Protein 8BS6 (pdb70)

GO terms:
  GO:0000932 P-body (C, IDA)
  GO:0005737 cytoplasm (C, IDA)
  GO:0010494 cytoplasmic stress granule (C, IDA)
  GO:0003723 RNA binding (F, IDA)
  GO:0043488 regulation of mRNA stability (P, IDA)
  GO:0045948 positive regulation of translational initiation (P, IDA)
  GO:0043022 ribosome binding (F, IDA)
  GO:0034063 stress granule assembly (P, IDA)
  GO:0061157 mRNA destabilization (P, IDA)
  GO:0070925 organelle assembly (P, IDA)
  GO:1990247 N6-methyladenosine-containing RNA reader activity (F, IDA)
  GO:0005829 cytosol (C, TAS)
  GO:0043488 regulation of mRNA stability (P, IMP)
  GO:0045727 positive regulation of translation (P, IMP)
  GO:1901163 regulation of trophoblast cell migration (P, IMP)
  GO:0061157 mRNA destabilization (P, IMP)
  GO:0005515 protein binding (F, IPI)
  GO:0003723 RNA binding (F, HDA)

Foldseek 3Di:
DPVLVVVLVVVDPALDQPDDLLFPDEWEWEAAAADLLQVLVCSNPQKHFDAPVLLVLVLVRVVVCVPVGWYKYFYDYPPPQWTFFMKTFDAHKDQAAQPCRGPPNPTGIITGIGTHYGFTGGNVLFQVQFAVVVVRGTPSVDDGGHIHPSVSSSVVVVCRSPPPGDDGSVPVSVVSVVVVVVVVVVVVVVD

Radius of gyration: 16.38 Å; Cα contacts (8 Å, |Δi|>4): 352; chains: 1; bounding box: 41×44×43 Å

InterPro domains:
  IPR007275 YTH domain [PF04146] (417-550)
  IPR007275 YTH domain [PS50882] (416-550)
  IPR007275 YTH domain [cd21134] (417-550)
  IPR045168 YTH domain containing protein [PTHR12357] (75-580)

Secondary structure (P-SEA, 3-state):
ccaaaaaaaaacccccccccccccbbbbbbbbbccaaaaaaaaacccccccaaaaaaaaaaaaaacccbbbbbbbbccccccccbbbbbcccccccccccccccccccbbbbbbbccbbbbccccccccccccccccccccccccccccaaaaaaaaaaaaacccccccccaaaaaaaaaaaaaaaaaaac

Structure (mmCIF, N/CA/C/O backbone):
data_8BS6
#
_entry.id   8BS6
#
_cell.length_a   61.900
_cell.length_b   61.900
_cell.length_c   81.810
_cell.angle_alpha   90.000
_cell.angle_beta   90.000
_cell.angle_gamma   120.000
#
_symmetry.space_group_name_H-M   'P 65'
#
loop_
_entity.id
_entity.type
_entity.pdbx_description
1 polymer 'YTH domain-containing family protein 3'
2 water water
#
loop_
_atom_site.group_PDB
_atom_site.id
_atom_site.type_symbol
_atom_site.label_atom_id
_atom_site.label_alt_id
_atom_site.label_comp_id
_atom_site.label_asym_id
_atom_site.label_entity_id
_atom_site.label_seq_id
_atom_site.pdbx_PDB_ins_code
_atom_site.Cartn_x
_atom_site.Cartn_y
_atom_site.Cartn_z
_atom_site.occupancy
_atom_site.B_iso_or_equiv
_atom_site.auth_seq_id
_atom_site.auth_comp_id
_atom_site.auth_asym_id
_atom_site.auth_atom_id
_atom_site.pdbx_PDB_model_num
ATOM 1 C C . GLU A 1 21 ? 3.60358 -21.56293 -27.75171 1.000 35.46850 390 GLU A C 1
ATOM 2 O O . GLU A 1 21 ? 3.05024 -21.60551 -26.65187 1.000 41.59461 390 GLU A O 1
ATOM 3 N N . VAL A 1 22 ? 4.92526 -21.55409 -27.89766 1.000 37.26772 391 VAL A N 1
ATOM 4 C CA . VAL A 1 22 ? 5.79736 -20.88208 -26.94092 1.000 34.94768 391 VAL A CA 1
ATOM 5 C C . VAL A 1 22 ? 5.70029 -19.37807 -27.15626 1.000 30.44857 391 VAL A C 1
ATOM 6 O O . VAL A 1 22 ? 5.90889 -18.88384 -28.27049 1.000 33.16604 391 VAL A O 1
ATOM 9 N N . HIS A 1 23 ? 5.37001 -18.64900 -26.09373 1.000 27.86372 392 HIS A N 1
ATOM 10 C CA . HIS A 1 23 ? 5.26497 -17.20288 -26.19560 1.000 25.95815 392 HIS A CA 1
ATOM 11 C C . HIS A 1 23 ? 6.59921 -16.61900 -26.65744 1.000 21.34439 392 HIS A C 1
ATOM 12 O O . HIS A 1 23 ? 7.65963 -17.03071 -26.16866 1.000 21.14997 392 HIS A O 1
ATOM 19 N N . PRO A 1 24 ? 6.58673 -15.68146 -27.60778 1.000 20.03841 393 PRO A N 1
ATOM 20 C CA . PRO A 1 24 ? 7.85761 -15.15120 -28.13268 1.000 19.48963 393 PRO A CA 1
ATOM 21 C C . PRO A 1 24 ? 8.74175 -14.50698 -27.07784 1.000 16.81483 393 PRO A C 1
ATOM 22 O O . PRO A 1 24 ? 9.97199 -14.52180 -27.21686 1.000 16.44195 393 PRO A O 1
ATOM 26 N N . VAL A 1 25 ? 8.15221 -13.91411 -26.03830 1.000 17.01979 394 VAL A N 1
ATOM 27 C CA . VAL A 1 25 ? 8.95073 -13.32252 -24.96846 1.000 14.78358 394 VAL A CA 1
ATOM 28 C C . VAL A 1 25 ? 9.76002 -14.39627 -24.25412 1.000 15.48947 394 VAL A C 1
ATOM 29 O O . VAL A 1 25 ? 10.94431 -14.20400 -23.94130 1.000 14.85239 394 VAL A O 1
ATOM 33 N N . LEU A 1 26 ? 9.14331 -15.55139 -24.00620 1.000 14.66540 395 LEU A N 1
ATOM 34 C CA . LEU A 1 26 ? 9.85216 -16.64991 -23.36097 1.000 13.72878 395 LEU A CA 1
ATOM 35 C C . LEU A 1 26 ? 10.87421 -17.28250 -24.29779 1.000 13.12080 395 LEU A C 1
ATOM 36 O O . LEU A 1 26 ? 11.97062 -17.65171 -23.86347 1.000 12.88726 395 LEU A O 1
ATOM 41 N N . GLU A 1 27 ? 10.52951 -17.43894 -25.58367 1.000 13.73474 396 GLU A N 1
ATOM 42 C CA . GLU A 1 27 ? 11.50571 -17.95931 -26.53691 1.000 14.50647 396 GLU A CA 1
ATOM 43 C C . GLU A 1 27 ? 12.80334 -17.15703 -26.49686 1.000 10.95102 396 GLU A C 1
ATOM 44 O O . GLU A 1 27 ? 13.89689 -17.72247 -26.53474 1.000 11.77089 396 GLU A O 1
ATOM 50 N N . LYS A 1 28 ? 12.69387 -15.83392 -26.40098 1.000 11.40402 397 LYS A N 1
ATOM 51 C CA . LYS A 1 28 ? 13.89127 -15.00401 -26.39315 1.000 10.45072 397 LYS A CA 1
ATOM 52 C C . LYS A 1 28 ? 14.67686 -15.18685 -25.09927 1.000 11.30497 397 LYS A C 1
ATOM 53 O O . LYS A 1 28 ? 15.90699 -15.26206 -25.12091 1.000 10.97110 397 LYS A O 1
ATOM 59 N N . LEU A 1 29 ? 13.98357 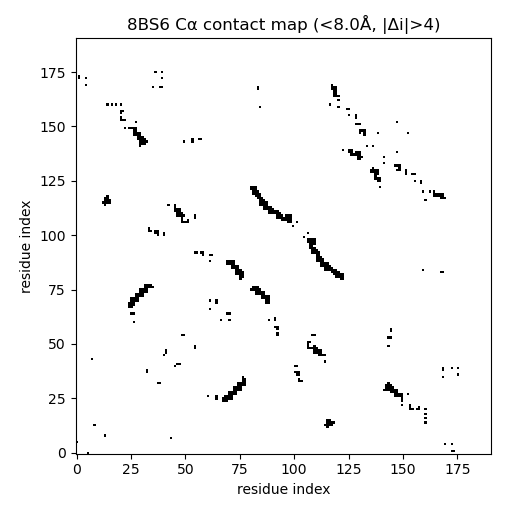-15.27382 -23.95833 1.000 10.49894 398 LEU A N 1
ATOM 60 C CA . LEU A 1 29 ? 14.67740 -15.50885 -22.69422 1.000 10.28016 398 LEU A CA 1
ATOM 61 C C . LEU A 1 29 ? 15.39457 -16.84909 -22.70093 1.000 10.43511 398 LEU A C 1
ATOM 62 O O . LEU A 1 29 ? 16.51503 -16.96660 -22.19646 1.000 11.40670 398 LEU A O 1
ATOM 67 N N . LYS A 1 30 ? 14.76625 -17.87763 -23.26871 1.000 11.12990 399 LYS A N 1
ATOM 68 C CA . LYS A 1 30 ? 15.43295 -19.16819 -23.35422 1.000 12.08456 399 LYS A CA 1
ATOM 69 C C . LYS A 1 30 ? 16.63824 -19.10897 -24.28242 1.000 11.34922 399 LYS A C 1
ATOM 70 O O . LYS A 1 30 ? 17.65090 -19.77953 -24.03595 1.000 14.30445 399 LYS A O 1
ATOM 76 N N . ALA A 1 31 ? 16.55339 -18.30278 -25.33979 1.000 11.77497 400 ALA A N 1
ATOM 77 C CA . ALA A 1 31 ? 17.68878 -18.15591 -26.24544 1.000 14.01953 400 ALA A CA 1
ATOM 78 C C . ALA A 1 31 ? 18.85725 -17.47418 -25.54694 1.000 14.19766 400 ALA A C 1
ATOM 79 O O . ALA A 1 31 ? 20.00665 -17.91917 -25.65686 1.000 16.80875 400 ALA A O 1
ATOM 81 N N . ILE A 1 32 ? 18.58952 -16.40157 -24.80355 1.000 25.07311 401 ILE A N 1
ATOM 82 C CA . ILE A 1 32 ? 19.69566 -15.65041 -24.21985 1.000 26.89748 401 ILE A CA 1
ATOM 83 C C . ILE A 1 32 ? 20.26456 -16.32248 -22.96990 1.000 25.07311 401 ILE A C 1
ATOM 84 O O . ILE A 1 32 ? 21.40789 -16.04187 -22.60544 1.000 25.07311 401 ILE A O 1
ATOM 89 N N . ASN A 1 33 ? 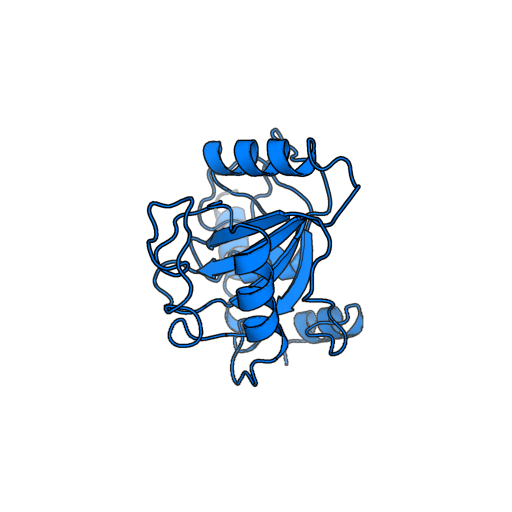19.50841 -17.19427 -22.30869 1.000 12.60147 402 ASN A N 1
ATOM 90 C CA A ASN A 1 33 ? 19.99925 -17.84811 -21.11492 0.544 11.55661 402 ASN A CA 1
ATOM 91 C CA B ASN A 1 33 ? 19.94171 -17.86910 -21.09850 0.456 11.55506 402 ASN A CA 1
ATOM 92 C C . ASN A 1 33 ? 20.34009 -19.31459 -21.39486 1.000 12.81483 402 ASN A C 1
ATOM 93 O O . ASN A 1 33 ? 20.31438 -19.77756 -22.53942 1.000 14.92793 402 ASN A O 1
ATOM 102 N N . ASN A 1 34 ? 20.72577 -20.02713 -20.34367 1.000 11.49755 403 ASN A N 1
ATOM 103 C CA . ASN A 1 34 ? 21.07658 -21.44166 -20.41518 1.000 10.75683 403 ASN A CA 1
ATOM 104 C C . ASN A 1 34 ? 20.36541 -22.17079 -19.27929 1.000 11.01756 403 ASN A C 1
ATOM 105 O O . ASN A 1 34 ? 20.99457 -22.72186 -18.38312 1.000 12.62218 403 ASN A O 1
ATOM 110 N N . TYR A 1 35 ? 19.03758 -22.14690 -19.30359 1.000 9.38865 404 TYR A N 1
ATOM 111 C CA . TYR A 1 35 ? 18.27581 -22.70117 -18.18839 1.000 10.14441 404 TYR A CA 1
ATOM 112 C C . TYR A 1 35 ? 18.44694 -24.21312 -18.08562 1.000 11.68401 404 TYR A C 1
ATOM 113 O O . TYR A 1 35 ? 18.60657 -24.91909 -19.08850 1.000 12.83778 404 TYR A O 1
ATOM 122 N N . ASN A 1 36 ? 18.37088 -24.71278 -16.85938 1.000 10.41648 405 ASN A N 1
ATOM 123 C CA . ASN A 1 36 ? 18.47221 -26.14136 -16.57900 1.000 10.16478 405 ASN A CA 1
ATOM 124 C C . ASN A 1 36 ? 19.75140 -26.75475 -17.15177 1.000 10.85215 405 ASN A C 1
ATOM 125 O O . ASN A 1 36 ? 19.69864 -27.72276 -17.91747 1.000 13.23887 405 ASN A O 1
ATOM 130 N N . PRO A 1 37 ? 20.91028 -26.22804 -16.77935 1.000 10.49752 406 PRO A N 1
ATOM 131 C CA . PRO A 1 37 ? 22.16350 -26.78538 -17.28923 1.000 13.50346 406 PRO A CA 1
ATOM 132 C C . PRO A 1 37 ? 22.35006 -28.20068 -16.77569 1.000 13.21208 406 PRO A C 1
ATOM 133 O O . PRO A 1 37 ? 21.78734 -28.60887 -15.75348 1.000 15.01228 406 PRO A O 1
ATOM 137 N N . LYS A 1 38 ? 23.15658 -28.95958 -17.50633 1.000 14.25937 407 LYS A N 1
ATOM 138 C CA . LYS A 1 38 ? 23.39042 -30.35822 -17.17794 1.000 13.74614 407 LYS A CA 1
ATOM 139 C C . LYS A 1 38 ? 24.64331 -30.58212 -16.35060 1.000 17.55888 407 LYS A C 1
ATOM 140 O O . LYS A 1 38 ? 24.87577 -31.71063 -15.90917 1.000 20.14229 407 LYS A O 1
ATOM 143 N N . ASP A 1 39 ? 25.44678 -29.55182 -16.11990 1.000 16.25174 408 ASP A N 1
ATOM 144 C CA . ASP A 1 39 ? 26.72227 -29.69997 -15.43432 1.000 17.18474 408 ASP A CA 1
ATOM 145 C C . ASP A 1 39 ? 26.77429 -28.87486 -14.15360 1.000 18.79563 408 ASP A C 1
ATOM 146 O O . ASP A 1 39 ? 27.85183 -28.46428 -13.72087 1.000 23.03487 408 ASP A O 1
ATOM 151 N N . PHE A 1 40 ? 25.61508 -28.60327 -13.54935 1.000 16.35407 409 PHE A N 1
ATOM 152 C CA . PHE A 1 40 ? 25.59138 -27.82537 -12.31898 1.000 17.03177 409 PHE A CA 1
ATOM 153 C C . PHE A 1 40 ? 26.33735 -28.57279 -11.22491 1.000 17.33217 409 PHE A C 1
ATOM 154 O O . PHE A 1 40 ? 26.15761 -29.77832 -11.04923 1.000 16.82607 409 PHE A O 1
ATOM 162 N N . ASP A 1 41 ? 27.16567 -27.84903 -10.47496 1.000 16.49091 410 ASP A N 1
ATOM 163 C CA . ASP A 1 41 ? 27.96835 -28.45787 -9.41667 1.000 19.33338 410 ASP A CA 1
ATOM 164 C C . ASP A 1 41 ? 27.14802 -28.39356 -8.13217 1.000 16.39448 410 ASP A C 1
ATOM 165 O O . ASP A 1 41 ? 27.16314 -27.39542 -7.41092 1.000 16.35012 410 ASP A O 1
ATOM 170 N N . TRP A 1 42 ? 26.42468 -29.48108 -7.83673 1.000 18.23349 411 TRP A N 1
ATOM 171 C CA . TRP A 1 42 ? 25.63154 -29.54991 -6.61279 1.000 17.64842 411 TRP A CA 1
ATOM 172 C C . TRP A 1 42 ? 26.46476 -29.93632 -5.40715 1.000 16.91835 411 TRP A C 1
ATOM 173 O O . TRP A 1 42 ? 25.99858 -29.79698 -4.27251 1.000 17.99723 411 TRP A O 1
ATOM 184 N N . ASN A 1 43 ? 27.66188 -30.47683 -5.62951 1.000 24.74619 412 ASN A N 1
ATOM 185 C CA A ASN A 1 43 ? 28.56688 -30.82782 -4.53893 0.440 29.46556 412 ASN A CA 1
ATOM 186 C CA B ASN A 1 43 ? 28.56536 -30.82706 -4.53698 0.560 29.49989 412 ASN A CA 1
ATOM 187 C C . ASN A 1 43 ? 29.29865 -29.57269 -4.06359 1.000 25.44777 412 ASN A C 1
ATOM 188 O O . ASN A 1 43 ? 30.52267 -29.45494 -4.13827 1.000 32.75805 412 ASN A O 1
ATOM 193 N N . LEU A 1 44 ? 28.49869 -28.62483 -3.58168 1.000 22.02120 413 LEU A N 1
ATOM 194 C CA . LEU A 1 44 ? 28.98617 -27.32305 -3.16353 1.000 24.57145 413 LEU A CA 1
ATOM 195 C C . LEU A 1 44 ? 30.15916 -27.45835 -2.21053 1.000 33.38923 413 LEU A C 1
ATOM 196 O O . LEU A 1 44 ? 30.08661 -28.17010 -1.20591 1.000 28.30248 413 LEU A O 1
ATOM 201 N N . LYS A 1 45 ? 31.25038 -26.77418 -2.54017 1.000 28.87928 414 LYS A N 1
ATOM 202 C CA . LYS A 1 45 ? 32.37063 -26.72584 -1.61565 1.000 23.35284 414 LYS A CA 1
ATOM 203 C C . LYS A 1 45 ? 32.19815 -25.63665 -0.56459 1.000 27.61891 414 LYS A C 1
ATOM 204 O O . LYS A 1 45 ? 32.66670 -25.80468 0.56893 1.000 28.26374 414 LYS A O 1
ATOM 209 N N A ASN A 1 46 ? 31.58864 -24.52624 -0.94753 0.537 24.26556 415 ASN A N 1
ATOM 210 N N B ASN A 1 46 ? 31.49769 -24.52379 -0.86849 0.463 24.30511 415 ASN A N 1
ATOM 211 C CA A ASN A 1 46 ? 31.29241 -23.45148 -0.03337 0.537 19.48030 415 ASN A CA 1
ATOM 212 C CA B ASN A 1 46 ? 31.50133 -23.42321 0.10561 0.463 20.16230 415 ASN A CA 1
ATOM 213 C C A ASN A 1 46 ? 30.00375 -22.80708 -0.51840 0.537 19.01331 415 ASN A C 1
ATOM 214 C C B ASN A 1 46 ? 30.38912 -22.36483 0.06120 0.463 20.72547 415 ASN A C 1
ATOM 215 O O A ASN A 1 46 ? 29.26257 -23.39248 -1.31453 0.537 18.98525 415 ASN A O 1
ATOM 216 O O B ASN A 1 46 ? 30.52378 -21.32905 0.72057 0.463 20.45324 415 ASN A O 1
ATOM 225 N N A GLY A 1 47 ? 29.75890 -21.59708 -0.07643 0.537 17.82870 416 GLY A N 1
ATOM 226 N N B GLY A 1 47 ? 29.31543 -22.56449 -0.69561 0.463 16.16396 416 GLY A N 1
ATOM 227 C CA A GLY A 1 47 ? 28.53102 -20.92907 -0.42449 0.537 12.80847 416 GLY A CA 1
ATOM 228 C CA B GLY A 1 47 ? 28.26961 -21.55971 -0.80841 0.463 12.94760 416 GLY A CA 1
ATOM 229 C C A GLY A 1 47 ? 27.44478 -21.24456 0.56684 0.537 14.39356 416 GLY A C 1
ATOM 230 C C B GLY A 1 47 ? 27.30711 -21.55152 0.37530 0.463 14.94107 416 GLY A C 1
ATOM 231 O O A GLY A 1 47 ? 27.62317 -21.96470 1.55292 0.537 15.38876 416 GLY A O 1
ATOM 232 O O B GLY A 1 47 ? 27.47967 -22.27315 1.35848 0.463 15.01887 416 GLY A O 1
ATOM 233 N N . ARG A 1 48 ? 26.27703 -20.68710 0.28228 1.000 13.29315 417 ARG A N 1
ATOM 234 C CA . ARG A 1 48 ? 25.14828 -20.72542 1.20481 1.000 12.43944 417 ARG A CA 1
ATOM 235 C C . ARG A 1 48 ? 23.86952 -20.83953 0.39411 1.000 11.77518 417 ARG A C 1
ATOM 236 O O . ARG A 1 48 ? 23.81259 -20.40498 -0.75910 1.000 12.52238 417 ARG A O 1
ATOM 244 N N . VAL A 1 49 ? 22.84364 -21.43652 1.00066 1.000 11.01465 418 VAL A N 1
ATOM 245 C CA . VAL A 1 49 ? 21.61611 -21.79067 0.29111 1.000 10.47632 418 VAL A CA 1
ATOM 246 C C . VAL A 1 49 ? 20.42968 -21.42720 1.17474 1.000 10.55965 418 VAL A C 1
ATOM 247 O O . VAL A 1 49 ? 20.41521 -21.74533 2.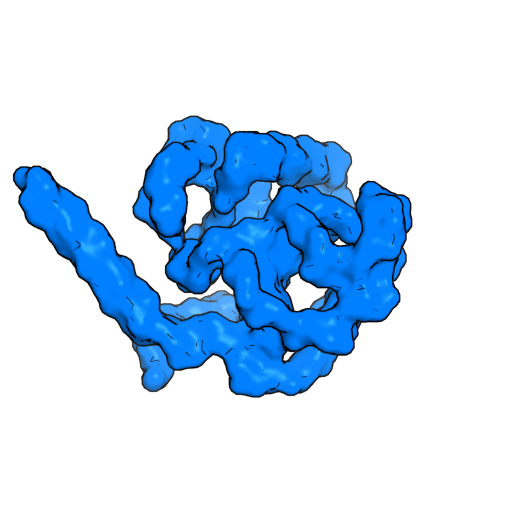37293 1.000 10.95615 418 VAL A O 1
ATOM 251 N N . PHE A 1 50 ? 19.43504 -20.76181 0.58581 1.000 10.15361 419 PHE A N 1
ATOM 252 C CA . PHE A 1 50 ? 18.24294 -20.32009 1.29378 1.000 9.94932 419 PHE A CA 1
ATOM 253 C C . PHE A 1 50 ? 16.99024 -20.71937 0.52650 1.000 10.50620 419 PHE A C 1
ATOM 254 O O . PHE A 1 50 ? 16.97161 -20.73798 -0.71096 1.000 9.55397 419 PHE A O 1
ATOM 262 N N . ILE A 1 51 ? 15.93469 -21.03886 1.27574 1.000 9.68893 420 ILE A N 1
ATOM 263 C CA . ILE A 1 51 ? 14.60383 -21.24590 0.71017 1.000 9.05189 420 ILE A CA 1
ATOM 264 C C . ILE A 1 51 ? 13.93971 -19.89865 0.48427 1.000 9.00884 420 ILE A C 1
ATOM 265 O O . ILE A 1 51 ? 13.97232 -19.01420 1.34893 1.000 10.50772 420 ILE A O 1
ATOM 270 N N . ILE A 1 52 ? 13.28902 -19.75660 -0.67022 1.000 8.52440 421 ILE A N 1
ATOM 271 C CA . ILE A 1 52 ? 12.43073 -18.61745 -0.97027 1.000 8.12652 421 ILE A CA 1
ATOM 272 C C . ILE A 1 52 ? 11.00696 -19.13890 -1.05841 1.000 8.19761 421 ILE A C 1
ATOM 273 O O . ILE A 1 52 ? 10.72764 -20.05366 -1.84311 1.000 9.15993 421 ILE A O 1
ATOM 278 N N . LYS A 1 53 ? 10.11236 -18.56129 -0.26441 1.000 7.97930 422 LYS A N 1
ATOM 279 C CA . LYS A 1 53 ? 8.69256 -18.91856 -0.28318 1.000 9.07345 422 LYS A CA 1
ATOM 280 C C . LYS A 1 53 ? 7.92658 -17.75037 -0.88164 1.000 9.48220 422 LYS A C 1
ATOM 281 O O . LYS A 1 53 ? 7.68838 -16.74280 -0.19960 1.000 11.38965 422 LYS A O 1
ATOM 287 N N . SER A 1 54 ? 7.55734 -17.89507 -2.15602 1.000 8.96168 423 SER A N 1
ATOM 288 C CA . SER A 1 54 ? 6.92918 -16.82170 -2.91600 1.000 8.72820 423 SER A CA 1
ATOM 289 C C . SER A 1 54 ? 5.41727 -16.79524 -2.71618 1.000 7.63330 423 SER A C 1
ATOM 290 O O . SER A 1 54 ? 4.75850 -17.83617 -2.62347 1.000 7.78801 423 SER A O 1
ATOM 293 N N . TYR A 1 55 ? 4.86215 -15.58984 -2.69619 1.000 6.99514 424 TYR A N 1
ATOM 294 C CA . TYR A 1 55 ? 3.42012 -15.44400 -2.52190 1.000 6.98941 424 TYR A CA 1
ATOM 295 C C . TYR A 1 55 ? 2.64327 -16.03202 -3.68878 1.000 7.44335 424 TYR A C 1
ATOM 296 O O . TYR A 1 55 ? 1.51060 -16.48840 -3.49203 1.000 8.34166 424 TYR A O 1
ATOM 305 N N . CYS A 1 56 ? 3.18451 -15.97144 -4.91247 1.000 7.20284 425 CYS A N 1
ATOM 306 C CA . CYS A 1 56 ? 2.35060 -16.17160 -6.09173 1.000 7.81443 425 CYS A CA 1
ATOM 307 C C . CYS A 1 56 ? 3.22048 -16.54188 -7.28680 1.000 8.29738 425 CYS A C 1
ATOM 308 O O . CYS A 1 56 ? 4.40896 -16.21056 -7.35703 1.000 8.64908 425 CYS A O 1
ATOM 311 N N . GLU A 1 57 ? 2.60315 -17.22885 -8.24944 1.000 7.97468 426 GLU A N 1
ATOM 312 C CA . GLU A 1 57 ? 3.31101 -17.55603 -9.48667 1.000 8.55936 426 GLU A CA 1
ATOM 313 C C . GLU A 1 57 ? 3.67690 -16.31416 -10.28433 1.000 9.01926 426 GLU A C 1
ATOM 314 O O . GLU A 1 57 ? 4.70251 -16.31228 -10.97300 1.000 7.81890 426 GLU A O 1
ATOM 320 N N . ASP A 1 58 ? 2.85650 -15.26937 -10.22194 1.000 8.33170 427 ASP A N 1
ATOM 321 C CA A ASP A 1 58 ? 3.16841 -14.03755 -10.94904 0.358 8.26607 427 ASP A CA 1
ATOM 322 C CA B ASP A 1 58 ? 3.17094 -14.05260 -10.95581 0.642 8.23959 427 ASP A CA 1
ATOM 323 C C . ASP A 1 58 ? 4.56978 -13.54076 -10.61587 1.000 8.79705 427 ASP A C 1
ATOM 324 O O . ASP A 1 58 ? 5.31100 -13.10200 -11.50274 1.000 7.96759 427 ASP A O 1
ATOM 333 N N . ASP A 1 59 ? 4.95128 -13.59543 -9.33447 1.000 7.20872 428 ASP A N 1
ATOM 334 C CA . ASP A 1 59 ? 6.26140 -13.08973 -8.92687 1.000 7.17355 428 ASP A CA 1
ATOM 335 C C . ASP A 1 59 ? 7.38506 -13.86727 -9.59027 1.000 7.37088 428 ASP A C 1
ATOM 336 O O . ASP A 1 59 ? 8.43526 -13.29170 -9.92063 1.000 7.41699 428 ASP A O 1
ATOM 341 N N . ILE A 1 60 ? 7.20441 -15.18470 -9.74651 1.000 7.62687 429 ILE A N 1
ATOM 342 C CA . ILE A 1 60 ? 8.21298 -16.00122 -10.41371 1.000 7.90593 429 ILE A CA 1
ATOM 343 C C . ILE A 1 60 ? 8.36773 -15.57350 -11.87241 1.000 7.34089 429 ILE A C 1
ATOM 344 O O . ILE A 1 60 ? 9.48611 -15.42088 -12.37376 1.000 7.84873 429 ILE A O 1
ATOM 349 N N . HIS A 1 61 ? 7.24602 -15.37610 -12.56916 1.000 7.48295 430 HIS A N 1
ATOM 350 C CA . HIS A 1 61 ? 7.25265 -14.87022 -13.93851 1.000 8.04373 430 HIS A CA 1
ATOM 351 C C . HIS A 1 61 ? 8.00914 -13.55253 -14.02712 1.000 7.42659 430 HIS A C 1
ATOM 352 O O . HIS A 1 61 ? 8.89316 -13.39340 -14.87396 1.000 7.83469 430 HIS A O 1
ATOM 359 N N . ARG A 1 62 ? 7.69925 -12.59807 -13.14396 1.000 7.65190 431 ARG A N 1
ATOM 360 C CA . ARG A 1 62 ? 8.38171 -11.30118 -13.20500 1.000 7.40739 431 ARG A CA 1
ATOM 361 C C . ARG A 1 62 ? 9.86635 -11.43872 -12.90126 1.000 6.78587 431 ARG A C 1
ATOM 362 O O . ARG A 1 62 ? 10.69788 -10.76423 -13.52040 1.000 7.51570 431 ARG A O 1
ATOM 370 N N . SER A 1 63 ? 10.21073 -12.27777 -11.93251 1.000 6.67676 432 SER A N 1
ATOM 371 C CA . SER A 1 63 ? 11.60335 -12.46055 -11.56184 1.000 7.80109 432 SER A CA 1
ATOM 372 C C . SER A 1 63 ? 12.40245 -13.08028 -12.70052 1.000 7.72924 432 SER A C 1
ATOM 373 O O . SER A 1 63 ? 13.56106 -12.70972 -12.93426 1.000 7.77540 432 SER A O 1
ATOM 376 N N . ILE A 1 64 ? 11.80874 -14.02475 -13.41963 1.000 7.02758 433 ILE A N 1
ATOM 377 C CA . ILE A 1 64 ? 12.50055 -14.61833 -14.55747 1.000 8.62885 433 ILE A CA 1
ATOM 378 C C . ILE A 1 64 ? 12.70799 -13.57416 -15.65054 1.000 7.02932 433 ILE A C 1
ATOM 379 O O . ILE A 1 64 ? 13.77887 -13.50321 -16.26846 1.000 7.58761 433 ILE A O 1
ATOM 384 N N . LYS A 1 65 ? 11.70102 -12.74499 -15.90540 1.000 7.27680 434 LYS A N 1
ATOM 385 C CA . LYS A 1 65 ? 11.83850 -11.71205 -16.92948 1.000 7.72781 434 LYS A CA 1
ATOM 386 C C . LYS A 1 65 ? 12.85158 -10.64072 -16.54662 1.000 7.54081 434 LYS A C 1
ATOM 387 O O . LYS A 1 65 ? 13.60214 -10.15743 -17.39992 1.000 7.60021 434 LYS A O 1
ATOM 393 N N . TYR A 1 66 ? 12.86684 -10.21050 -15.29253 1.000 7.27131 435 TYR A N 1
ATOM 394 C CA . TYR A 1 66 ? 13.59897 -9.00502 -14.92969 1.000 7.41716 435 TYR A CA 1
ATOM 395 C C . TYR A 1 66 ? 14.79457 -9.26943 -14.03945 1.000 7.13018 435 TYR A C 1
ATOM 396 O O . TYR A 1 66 ? 15.48633 -8.31545 -13.67472 1.000 7.36202 435 TYR A O 1
ATOM 405 N N . SER A 1 67 ? 15.03630 -10.53226 -13.67331 1.000 7.07925 436 SER A N 1
ATOM 406 C CA . SER A 1 67 ? 16.20298 -10.96568 -12.91153 1.000 6.79205 436 SER A CA 1
ATOM 407 C C . SER A 1 67 ? 16.39253 -10.15640 -11.63279 1.000 7.63450 436 SER A C 1
ATOM 408 O O . SER A 1 67 ? 17.49848 -9.74453 -11.27339 1.000 7.32239 436 SER A O 1
ATOM 411 N N . ILE A 1 68 ? 15.28355 -9.96840 -10.92598 1.000 7.66988 437 ILE A N 1
ATOM 412 C CA . ILE A 1 68 ? 15.26381 -9.35548 -9.60814 1.000 7.78730 437 ILE A CA 1
ATOM 413 C C . ILE A 1 68 ? 14.36201 -10.18957 -8.71181 1.000 6.89005 437 ILE A C 1
ATOM 414 O O . ILE A 1 68 ? 13.49204 -10.92853 -9.17232 1.000 7.08158 437 ILE A O 1
ATOM 419 N N . TRP A 1 69 ? 14.56547 -10.02838 -7.40726 1.000 7.98180 438 TRP A N 1
ATOM 420 C CA . TRP A 1 69 ? 13.71945 -10.63754 -6.39116 1.000 7.19310 438 TRP A CA 1
ATOM 421 C C . TRP A 1 69 ? 13.52645 -9.63310 -5.26729 1.000 7.72060 438 TRP A C 1
ATOM 422 O O . TRP A 1 69 ? 14.33416 -8.71617 -5.08515 1.000 8.17451 438 TRP A O 1
ATOM 433 N N . CYS A 1 70 ? 12.45015 -9.81977 -4.50075 1.000 8.18326 439 CYS A N 1
ATOM 434 C CA . CYS A 1 70 ? 12.22478 -9.03621 -3.29160 1.000 8.29550 439 CYS A CA 1
ATOM 435 C C . CYS A 1 70 ? 11.49423 -9.92155 -2.29624 1.000 8.08649 439 CYS A C 1
ATOM 436 O O . CYS A 1 70 ? 10.53215 -10.60133 -2.66355 1.000 8.66425 439 CYS A O 1
ATOM 439 N N . SER A 1 71 ? 11.96652 -9.92610 -1.05583 1.000 8.18141 440 SER A N 1
ATOM 440 C CA . SER A 1 71 ? 11.30111 -10.58838 0.05124 1.000 9.10324 440 SER A CA 1
ATOM 441 C C . SER A 1 71 ? 10.62023 -9.52971 0.91951 1.000 8.97558 440 SER A C 1
ATOM 442 O O . SER A 1 71 ? 10.49630 -8.36368 0.54210 1.000 9.42672 440 SER A O 1
ATOM 445 N N . THR A 1 72 ? 10.15710 -9.94753 2.09564 1.000 9.65928 441 THR A N 1
ATOM 446 C CA . THR A 1 72 ? 9.67890 -8.99327 3.07887 1.000 10.37161 441 THR A CA 1
ATOM 447 C C . THR A 1 72 ? 10.86151 -8.16778 3.58198 1.000 10.55742 441 THR A C 1
ATOM 448 O O . THR A 1 72 ? 12.02256 -8.44961 3.26685 1.000 10.71891 441 THR A O 1
ATOM 452 N N . GLU A 1 73 ? 10.57253 -7.13275 4.37833 1.000 10.66841 442 GLU A N 1
ATOM 453 C CA . GLU A 1 73 ? 11.66746 -6.36452 4.97208 1.000 11.96322 442 GLU A CA 1
ATOM 454 C C . GLU A 1 73 ? 12.57894 -7.26470 5.79202 1.000 11.76860 442 GLU A C 1
ATOM 455 O O . GLU A 1 73 ? 13.81079 -7.14815 5.73137 1.000 12.81589 442 GLU A O 1
ATOM 457 N N . HIS A 1 74 ? 11.98869 -8.19286 6.54011 1.000 11.43372 443 HIS A N 1
ATOM 458 C CA . HIS A 1 74 ? 12.77583 -9.10706 7.34969 1.000 11.59723 443 HIS A CA 1
ATOM 459 C C . HIS A 1 74 ? 13.61937 -10.02470 6.47162 1.000 11.42458 443 HIS A C 1
ATOM 460 O O . HIS A 1 74 ? 14.81652 -10.22523 6.72027 1.000 11.70115 443 HIS A O 1
ATOM 467 N N . GLY A 1 75 ? 13.00776 -10.59256 5.43238 1.000 11.07610 444 GLY A N 1
ATOM 468 C CA . GLY A 1 75 ? 13.73310 -11.49772 4.55634 1.000 10.64254 444 GLY A CA 1
ATOM 469 C C . GLY A 1 75 ? 14.84280 -10.82115 3.77271 1.000 9.11406 444 GLY A C 1
ATOM 470 O O . GLY A 1 75 ? 15.93460 -11.38144 3.62194 1.000 10.22966 444 GLY A O 1
ATOM 471 N N . ASN A 1 76 ? 14.58637 -9.61886 3.26176 1.000 9.51019 445 ASN A N 1
ATOM 472 C CA . ASN A 1 76 ? 15.62078 -8.90470 2.51408 1.000 9.73455 445 ASN A CA 1
ATOM 473 C C . ASN A 1 76 ? 16.84495 -8.65507 3.37861 1.000 11.11856 445 ASN A C 1
ATOM 474 O O . ASN A 1 76 ? 17.97981 -8.80426 2.91374 1.000 11.16196 445 ASN A O 1
ATOM 479 N N . LYS A 1 77 ? 16.63433 -8.26376 4.64043 1.000 11.05498 446 LYS A N 1
ATOM 480 C CA . LYS A 1 77 ? 17.76714 -8.01180 5.52784 1.000 10.28739 446 LYS A CA 1
ATOM 481 C C . LYS A 1 77 ? 18.57753 -9.27707 5.75345 1.000 12.26317 446 LYS A C 1
ATOM 482 O O . LYS A 1 77 ? 19.81671 -9.23079 5.77132 1.000 12.48367 446 LYS A O 1
ATOM 487 N N . ARG A 1 78 ? 17.90175 -10.41764 5.92525 1.000 11.27553 447 ARG A N 1
ATOM 488 C CA . ARG A 1 78 ? 18.61480 -11.67527 6.14101 1.000 13.72911 447 ARG A CA 1
ATOM 489 C C . ARG A 1 78 ? 19.45227 -12.05733 4.92818 1.000 12.68426 447 ARG A C 1
ATOM 490 O O . ARG A 1 78 ? 20.60477 -12.49075 5.06551 1.000 11.76667 447 ARG A O 1
ATOM 498 N N . LEU A 1 79 ? 18.88121 -11.92898 3.72949 1.000 10.77945 448 LEU A N 1
ATOM 499 C CA . LEU A 1 79 ? 19.60884 -12.29106 2.52212 1.000 9.10372 448 LEU A CA 1
ATOM 500 C C . LEU A 1 79 ? 20.76764 -11.33042 2.27192 1.000 10.45016 448 LEU A C 1
ATOM 501 O O . LEU A 1 79 ? 21.85669 -11.76252 1.87829 1.000 11.44193 448 LEU A O 1
ATOM 506 N N . ASP A 1 80 ? 20.55556 -10.02971 2.48610 1.000 10.48488 449 ASP A N 1
ATOM 507 C CA . ASP A 1 80 ? 21.63616 -9.05481 2.33227 1.000 11.78577 449 ASP A CA 1
ATOM 508 C C . ASP A 1 80 ? 22.79683 -9.38206 3.25622 1.000 12.01172 449 ASP A C 1
ATOM 509 O O . ASP A 1 80 ? 23.96313 -9.37748 2.83884 1.000 11.24848 449 ASP A O 1
ATOM 514 N N . ALA A 1 81 ? 22.49120 -9.68369 4.51856 1.000 11.15625 450 ALA A N 1
ATOM 515 C CA . ALA A 1 81 ? 23.55178 -9.96281 5.48321 1.000 12.23047 450 ALA A CA 1
ATOM 516 C C . ALA A 1 81 ? 24.34421 -11.19874 5.09112 1.000 13.16380 450 ALA A C 1
ATOM 517 O O . ALA A 1 81 ? 25.57728 -11.21561 5.20449 1.000 13.09397 450 ALA A O 1
ATOM 519 N N . ALA A 1 82 ? 23.65869 -12.25078 4.63634 1.000 12.70170 451 ALA A N 1
ATOM 520 C CA . ALA A 1 82 ? 24.35506 -13.46551 4.22894 1.000 12.34811 451 ALA A CA 1
ATOM 521 C C . ALA A 1 82 ? 25.19014 -13.24085 2.97116 1.000 13.22214 451 ALA A C 1
ATOM 522 O O . ALA A 1 82 ? 26.33288 -13.71277 2.88536 1.000 13.62125 451 ALA A O 1
ATOM 524 N N . TYR A 1 83 ? 24.65084 -12.51807 1.99055 1.000 12.83242 452 TYR A N 1
ATOM 525 C CA . TYR A 1 83 ? 25.39491 -12.24025 0.76690 1.000 12.47859 452 TYR A CA 1
ATOM 526 C C . TYR A 1 83 ? 26.63812 -11.41643 1.06740 1.000 13.75654 452 TYR A C 1
ATOM 527 O O . TYR A 1 83 ? 27.70653 -11.65325 0.49111 1.000 13.11701 452 TYR A O 1
ATOM 536 N N . ARG A 1 84 ? 26.51149 -10.44765 1.97463 1.000 12.96959 453 ARG A N 1
ATOM 537 C CA . ARG A 1 84 ? 27.63787 -9.58641 2.31444 1.000 12.66492 453 ARG A CA 1
ATOM 538 C C . ARG A 1 84 ? 28.69642 -10.35241 3.09906 1.000 15.18660 453 ARG A C 1
ATOM 539 O O . ARG A 1 84 ? 29.89816 -10.19699 2.84202 1.000 15.80138 453 ARG A O 1
ATOM 547 N N A SER A 1 85 ? 28.26735 -11.19952 4.03918 0.509 12.71446 454 SER A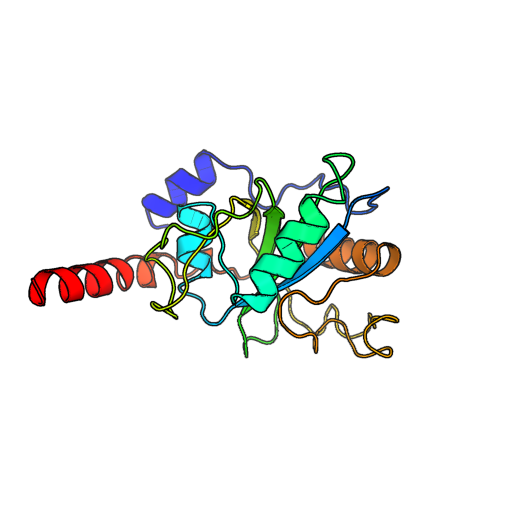 N 1
ATOM 548 N N B SER A 1 85 ? 28.27417 -11.18555 4.04927 0.491 12.69381 454 SER A N 1
ATOM 549 C CA A SER A 1 85 ? 29.19835 -11.98382 4.84586 0.509 15.68628 454 SER A CA 1
ATOM 550 C CA B SER A 1 85 ? 29.22723 -11.96295 4.83215 0.491 15.70783 454 SER A CA 1
ATOM 551 C C A SER A 1 85 ? 29.92672 -13.01906 4.00218 0.509 15.76103 454 SER A C 1
ATOM 552 C C B SER A 1 85 ? 29.95248 -12.97852 3.96253 0.491 15.72298 454 SER A C 1
ATOM 553 O O A SER A 1 85 ? 31.09801 -13.32957 4.25845 0.509 16.91923 454 SER A O 1
ATOM 554 O O B SER A 1 85 ? 31.15013 -13.22825 4.15396 0.491 16.86985 454 SER A O 1
ATOM 559 N N . LEU A 1 86 ? 29.24482 -13.57878 3.00536 1.000 15.55786 455 LEU A N 1
ATOM 560 C CA A LEU A 1 86 ? 29.88613 -14.52643 2.10222 0.360 15.86662 455 LEU A CA 1
ATOM 561 C CA B LEU A 1 86 ? 29.88361 -14.52563 2.10076 0.640 15.80351 455 LEU A CA 1
ATOM 562 C C . LEU A 1 86 ? 31.01218 -13.86768 1.31538 1.000 17.75481 455 LEU A C 1
ATOM 563 O O . LEU A 1 86 ? 31.98831 -14.53590 0.94835 1.000 17.04860 455 LEU A O 1
ATOM 572 N N . ASN A 1 87 ? 30.90628 -12.56271 1.05351 1.000 17.76901 456 ASN A N 1
ATOM 573 C CA . ASN A 1 87 ? 32.02614 -11.77874 0.52671 1.000 19.72316 456 ASN A CA 1
ATOM 574 C C . ASN A 1 87 ? 32.47861 -12.24653 -0.85662 1.000 22.14493 456 ASN A C 1
ATOM 575 O O . ASN A 1 87 ? 33.65160 -12.11174 -1.21897 1.000 24.38856 456 ASN A O 1
ATOM 580 N N . GLY A 1 88 ? 31.56635 -12.80591 -1.64340 1.000 20.53394 457 GLY A N 1
ATOM 581 C CA . GLY A 1 88 ? 31.92286 -13.29110 -2.96084 1.000 22.67811 457 GLY A CA 1
ATOM 582 C C . GLY A 1 88 ? 32.78166 -14.53298 -2.97031 1.000 18.87813 457 GLY A C 1
ATOM 583 O O . GLY A 1 88 ? 33.23268 -14.94613 -4.04387 1.000 24.07893 457 GLY A O 1
ATOM 584 N N . LYS A 1 89 ? 33.01865 -15.14968 -1.81049 1.000 16.92215 458 LYS A N 1
ATOM 585 C CA . LYS A 1 89 ? 33.88212 -16.32421 -1.75060 1.000 22.39318 458 LYS A CA 1
ATOM 586 C C . LYS A 1 89 ? 33.18432 -17.58513 -2.23501 1.000 19.71767 458 LYS A C 1
ATOM 587 O O . LYS A 1 89 ? 33.86142 -18.54228 -2.62467 1.000 21.41363 458 LYS A O 1
ATOM 589 N N . GLY A 1 90 ? 31.85337 -17.60688 -2.20967 1.000 17.62989 459 GLY A N 1
ATOM 590 C CA . GLY A 1 90 ? 31.07225 -18.69862 -2.73506 1.000 16.46716 459 GLY A CA 1
ATOM 591 C C . GLY A 1 90 ? 29.72116 -18.18279 -3.18352 1.000 12.35539 459 GLY A C 1
ATOM 592 O O . GLY A 1 90 ? 29.36357 -17.03327 -2.92382 1.000 14.86013 459 GLY A O 1
ATOM 593 N N . PRO A 1 91 ? 28.95248 -19.02288 -3.86794 1.000 13.12592 460 PRO A N 1
ATOM 594 C CA . PRO A 1 91 ? 27.63736 -18.59985 -4.36266 1.000 12.18124 460 PRO A CA 1
ATOM 595 C C . PRO A 1 91 ? 26.59341 -18.61250 -3.25820 1.000 10.93985 460 PRO A C 1
ATOM 596 O O . PRO A 1 91 ? 26.65497 -19.40541 -2.31950 1.000 11.31427 460 PRO A O 1
ATOM 600 N N . LEU A 1 92 ? 25.60034 -17.73827 -3.40276 1.000 10.49594 461 LEU A N 1
ATOM 601 C CA . LEU A 1 92 ? 24.39462 -17.77931 -2.57859 1.000 10.52137 461 LEU A CA 1
ATOM 602 C C . LEU A 1 92 ? 23.24425 -18.21414 -3.48345 1.000 8.50121 461 LEU A C 1
ATOM 603 O O . LEU A 1 92 ? 22.83190 -17.46148 -4.37789 1.000 9.81778 461 LEU A O 1
ATOM 608 N N . TYR A 1 93 ? 22.73768 -19.42433 -3.25599 1.000 9.11884 462 TYR A N 1
ATOM 609 C CA . TYR A 1 93 ? 21.64846 -19.94945 -4.06306 1.000 8.73661 462 TYR A CA 1
ATOM 610 C C . TYR A 1 93 ? 20.31619 -19.81761 -3.33804 1.000 8.47705 462 TYR A C 1
ATOM 611 O O . TYR A 1 93 ? 20.23200 -19.91021 -2.10773 1.000 9.10163 462 TYR A O 1
ATOM 620 N N . LEU A 1 94 ? 19.26611 -19.65070 -4.13759 1.000 9.15271 463 LEU A N 1
ATOM 621 C CA . LEU A 1 94 ? 17.89539 -19.45447 -3.67664 1.000 7.71798 463 LEU A CA 1
ATOM 622 C C . LEU A 1 94 ? 17.05372 -20.56030 -4.28626 1.000 7.98798 463 LEU A C 1
ATOM 623 O O . LEU A 1 94 ? 17.02542 -20.71209 -5.51131 1.000 8.42861 463 LEU A O 1
ATOM 628 N N . LEU A 1 95 ? 16.39128 -21.33768 -3.43362 1.000 8.51461 464 LEU A N 1
ATOM 629 C CA . LEU A 1 95 ? 15.54294 -22.44669 -3.85849 1.000 7.87572 464 LEU A CA 1
ATOM 630 C C . LEU A 1 95 ? 14.09190 -21.99789 -3.73146 1.000 7.80976 464 LEU A C 1
ATOM 631 O O . LEU A 1 95 ? 13.59366 -21.79424 -2.61624 1.000 8.09589 464 LEU A O 1
ATOM 636 N N . PHE A 1 96 ? 13.41428 -21.83967 -4.86462 1.000 8.10444 465 PHE A N 1
ATOM 637 C CA . PHE A 1 96 ? 12.10241 -21.20641 -4.88919 1.000 7.19408 465 PHE A CA 1
ATOM 638 C C . PHE A 1 96 ? 10.96752 -22.20905 -4.79802 1.000 7.93314 465 PHE A C 1
ATOM 639 O O . PHE A 1 96 ? 10.97873 -23.24490 -5.46765 1.000 7.90291 465 PHE A O 1
ATOM 647 N N . SER A 1 97 ? 9.97205 -21.85817 -3.98190 1.000 8.69637 466 SER A N 1
ATOM 648 C CA . SER A 1 97 ? 8.72614 -22.59814 -3.89061 1.000 8.30291 466 SER A CA 1
ATOM 649 C C . SER A 1 97 ? 7.60177 -21.59946 -3.67273 1.000 8.31919 466 SER A C 1
ATOM 650 O O . SER A 1 97 ? 7.65909 -20.78395 -2.75017 1.000 8.82391 466 SER A O 1
ATOM 653 N N . VAL A 1 98 ? 6.57955 -21.66776 -4.50827 1.000 6.97593 467 VAL A N 1
ATOM 654 C CA . VAL A 1 98 ? 5.40544 -20.82776 -4.31760 1.000 8.27405 467 VAL A CA 1
ATOM 655 C C . VAL A 1 98 ? 4.57169 -21.37847 -3.16290 1.000 7.14059 467 VAL A C 1
ATOM 656 O O . VAL A 1 98 ? 4.29679 -22.58611 -3.08913 1.000 7.79333 467 VAL A O 1
ATOM 660 N N . ASN A 1 99 ? 4.14346 -20.48817 -2.27199 1.000 7.22616 468 ASN A N 1
ATOM 661 C CA . ASN A 1 99 ? 3.31805 -20.88114 -1.13224 1.000 7.45826 468 ASN A CA 1
ATOM 662 C C . ASN A 1 99 ? 2.13101 -21.70618 -1.60030 1.000 7.63754 468 ASN A C 1
ATOM 663 O O . ASN A 1 99 ? 1.42727 -21.33865 -2.54958 1.000 7.87381 468 ASN A O 1
ATOM 668 N N . GLY A 1 100 ? 1.89205 -22.80291 -0.89333 1.000 7.95558 469 GLY A N 1
ATOM 669 C CA . GLY A 1 100 ? 0.75463 -23.65355 -1.14204 1.000 9.28348 469 GLY A CA 1
ATOM 670 C C . GLY A 1 100 ? 0.94194 -24.64667 -2.25801 1.000 9.08212 469 GLY A C 1
ATOM 671 O O . GLY A 1 100 ? 0.06627 -25.50118 -2.45010 1.000 12.20628 469 GLY A O 1
ATOM 672 N N . SER A 1 101 ? 2.03387 -24.55666 -3.02388 1.000 9.94158 470 SER A N 1
ATOM 673 C CA . SER A 1 101 ? 2.16285 -25.32565 -4.25719 1.000 10.85600 470 SER A CA 1
ATOM 674 C C . SER A 1 101 ? 2.52048 -26.78650 -4.01877 1.000 11.68007 470 SER A C 1
ATOM 675 O O . SER A 1 101 ? 2.19653 -27.63817 -4.85588 1.000 14.26683 470 SER A O 1
ATOM 678 N N . GLY A 1 102 ? 3.20297 -27.09705 -2.92544 1.000 11.82317 471 GLY A N 1
ATOM 679 C CA . GLY A 1 102 ? 3.70115 -28.44607 -2.74263 1.000 15.26777 471 GLY A CA 1
ATOM 680 C C . GLY A 1 102 ? 4.88363 -28.83715 -3.60697 1.000 13.87058 471 GLY A C 1
ATOM 681 O O . GLY A 1 102 ? 5.19562 -30.02788 -3.69874 1.000 14.76556 471 GLY A O 1
ATOM 682 N N . HIS A 1 103 ? 5.55540 -27.88560 -4.25962 1.000 12.18382 472 HIS A N 1
ATOM 683 C CA . HIS A 1 103 ? 6.74571 -28.20925 -5.03330 1.000 12.57721 472 HIS A CA 1
ATOM 684 C C . HIS A 1 103 ? 7.68822 -27.01702 -5.03963 1.000 12.21267 472 HIS A C 1
ATOM 685 O O . HIS A 1 103 ? 7.31671 -25.89863 -4.67965 1.000 11.57083 472 HIS A O 1
ATOM 692 N N . PHE A 1 104 ? 8.92691 -27.28116 -5.42440 1.000 10.41042 473 PHE A N 1
ATOM 693 C CA . PHE A 1 104 ? 9.85218 -26.22016 -5.77506 1.000 8.92515 473 PHE A CA 1
ATOM 694 C C . PHE A 1 104 ? 9.73123 -25.94500 -7.26717 1.000 8.76122 473 PHE A C 1
ATOM 695 O O . PHE A 1 104 ? 9.39400 -26.83189 -8.05342 1.000 10.97169 473 PHE A O 1
ATOM 703 N N . CYS A 1 105 ? 9.99518 -24.69441 -7.64986 1.000 8.23597 474 CYS A N 1
ATOM 704 C CA . CYS A 1 105 ? 9.83514 -24.27678 -9.03069 1.000 8.43474 474 CYS A CA 1
ATOM 705 C C . CYS A 1 105 ? 11.12321 -23.80172 -9.67730 1.000 8.02866 474 CYS A C 1
ATOM 706 O O . CYS A 1 105 ? 11.11904 -23.50045 -10.87931 1.000 8.25879 474 CYS A O 1
ATOM 709 N N . GLY A 1 106 ? 12.22578 -23.74066 -8.94452 1.000 7.44588 475 GLY A N 1
ATOM 710 C CA . GLY A 1 106 ? 13.48854 -23.42713 -9.57814 1.000 8.57460 475 GLY A CA 1
ATOM 711 C C . GLY A 1 106 ? 14.53330 -22.96613 -8.58440 1.000 7.24504 475 GLY A C 1
ATOM 712 O O . GLY A 1 106 ? 14.33581 -23.01156 -7.37281 1.000 8.68532 475 GLY A O 1
ATOM 713 N N . VAL A 1 107 ? 15.66736 -22.53632 -9.14347 1.000 8.33563 476 VAL A N 1
ATOM 714 C CA . VAL A 1 107 ? 16.84864 -22.14219 -8.38757 1.000 8.22194 476 VAL A CA 1
ATOM 715 C C . VAL A 1 107 ? 17.45530 -20.93940 -9.08784 1.000 8.00140 476 VAL A C 1
ATOM 716 O O . VAL A 1 107 ? 17.62043 -20.95492 -10.31255 1.000 8.91217 476 VAL A O 1
ATOM 720 N N . ALA A 1 108 ? 17.80044 -19.91732 -8.31528 1.000 7.69131 477 ALA A N 1
ATOM 721 C CA . ALA A 1 108 ? 18.53321 -18.77956 -8.83940 1.000 7.67380 477 ALA A CA 1
ATOM 722 C C . ALA A 1 108 ? 19.70545 -18.48257 -7.92017 1.000 8.83753 477 ALA A C 1
ATOM 723 O O . ALA A 1 108 ? 19.73980 -18.90303 -6.75687 1.000 10.74493 477 ALA A O 1
ATOM 725 N N . GLU A 1 109 ? 20.66678 -17.73649 -8.44472 1.000 9.37393 478 GLU A N 1
ATOM 726 C CA . GLU A 1 109 ? 21.80137 -17.27411 -7.66314 1.000 8.83103 478 GLU A CA 1
ATOM 727 C C . GLU A 1 109 ? 21.63985 -15.78794 -7.39028 1.000 8.40096 478 GLU A C 1
ATOM 728 O O . GLU A 1 109 ? 21.30659 -15.01857 -8.29145 1.000 8.54698 478 GLU A O 1
ATOM 734 N N . MET A 1 110 ? 21.86566 -15.37924 -6.15170 1.000 8.25019 479 MET A N 1
ATOM 735 C CA . MET A 1 110 ? 21.84234 -13.96004 -5.82346 1.000 8.48437 479 MET A CA 1
ATOM 736 C C . MET A 1 110 ? 23.06993 -13.27814 -6.43183 1.000 9.10515 479 MET A C 1
ATOM 737 O O . MET A 1 110 ? 24.19782 -13.76979 -6.27821 1.000 10.92510 479 MET A O 1
ATOM 742 N N . LYS A 1 111 ? 22.86035 -12.13888 -7.10498 1.000 9.13963 480 LYS A N 1
ATOM 743 C CA . LYS A 1 111 ? 23.90970 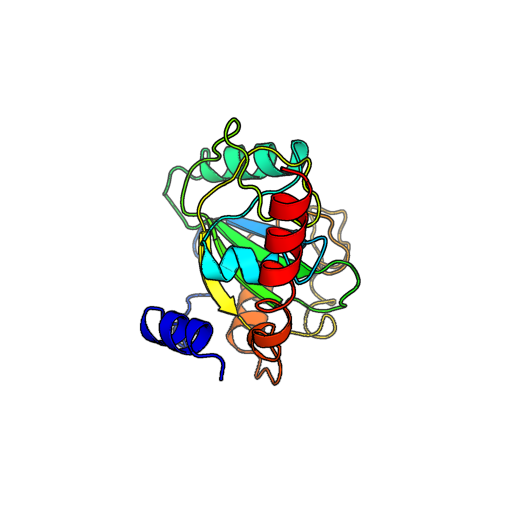-11.50665 -7.89851 1.000 9.94406 480 LYS A CA 1
ATOM 744 C C . LYS A 1 111 ? 24.19381 -10.05670 -7.51060 1.000 11.75023 480 LYS A C 1
ATOM 745 O O . LYS A 1 111 ? 25.00030 -9.39365 -8.18444 1.000 13.38590 480 LYS A O 1
ATOM 751 N N . SER A 1 112 ? 23.55577 -9.52695 -6.47127 1.000 10.22052 481 SER A N 1
ATOM 752 C CA . SER A 1 112 ? 23.88265 -8.18350 -6.01502 1.000 10.92773 481 SER A CA 1
ATOM 753 C C . SER A 1 112 ? 23.50277 -8.05578 -4.55281 1.000 12.12348 481 SER A C 1
ATOM 754 O O . SER A 1 112 ? 22.77666 -8.88484 -3.99548 1.000 11.70742 481 SER A O 1
ATOM 757 N N . VAL A 1 113 ? 24.00698 -6.98625 -3.93790 1.000 13.20437 482 VAL A N 1
ATOM 758 C CA . VAL A 1 113 ? 23.50012 -6.52812 -2.65309 1.000 14.04071 482 VAL A CA 1
ATOM 759 C C . VAL A 1 113 ? 22.03704 -6.13287 -2.78106 1.000 10.56852 482 VAL A C 1
ATOM 760 O O . VAL A 1 113 ? 21.52590 -5.91605 -3.88394 1.000 12.17615 482 VAL A O 1
ATOM 764 N N . VAL A 1 114 ? 21.38320 -5.98812 -1.64301 1.000 11.36357 483 VAL A N 1
ATOM 765 C CA . VAL A 1 114 ? 20.00164 -5.52267 -1.61863 1.000 10.59442 483 VAL A CA 1
ATOM 766 C C . VAL A 1 114 ? 19.96274 -4.00954 -1.78652 1.000 10.96417 483 VAL A C 1
ATOM 767 O O . VAL A 1 114 ? 20.77316 -3.26605 -1.20675 1.000 12.54816 483 VAL A O 1
ATOM 771 N N . ASP A 1 115 ? 19.03947 -3.55289 -2.61041 1.000 10.28671 484 ASP A N 1
ATOM 772 C CA . ASP A 1 115 ? 18.67231 -2.14873 -2.71445 1.000 9.88138 484 ASP A CA 1
ATOM 773 C C . ASP A 1 115 ? 17.41706 -2.01369 -1.87224 1.000 9.66242 484 ASP A C 1
ATOM 774 O O . ASP A 1 115 ? 16.37717 -2.56198 -2.23395 1.000 10.91705 484 ASP A O 1
ATOM 779 N N . TYR A 1 116 ? 17.50577 -1.30095 -0.74523 1.000 10.03983 485 TYR A N 1
ATOM 780 C CA . TYR A 1 116 ? 16.37039 -1.15918 0.16674 1.000 11.61285 485 TYR A CA 1
ATOM 781 C C . TYR A 1 116 ? 15.40710 -0.04823 -0.22151 1.000 12.83784 485 TYR A C 1
ATOM 782 O O . TYR A 1 116 ? 14.30653 0.01392 0.33947 1.000 15.24352 485 TYR A O 1
ATOM 791 N N . ASN A 1 117 ? 15.77412 0.83232 -1.14655 1.000 12.13181 486 ASN A N 1
ATOM 792 C CA . ASN A 1 117 ? 15.02907 2.07263 -1.31298 1.000 12.86032 486 ASN A CA 1
ATOM 793 C C . ASN A 1 117 ? 14.14933 2.11401 -2.54553 1.000 11.49443 486 ASN A C 1
ATOM 794 O O . ASN A 1 117 ? 13.14848 2.83164 -2.55357 1.000 15.20632 486 ASN A O 1
ATOM 799 N N . ALA A 1 118 ? 14.49349 1.38718 -3.59202 1.000 9.70963 487 ALA A N 1
ATOM 800 C CA . ALA A 1 118 ? 13.72455 1.44197 -4.82155 1.000 10.47646 487 ALA A CA 1
ATOM 801 C C . ALA A 1 118 ? 12.58546 0.43584 -4.77216 1.000 9.76380 487 ALA A C 1
ATOM 802 O O . ALA A 1 118 ? 12.78140 -0.72565 -4.40226 1.000 11.71981 487 ALA A O 1
ATOM 804 N N . TYR A 1 119 ? 11.40332 0.87695 -5.15864 1.000 9.81368 488 TYR A N 1
ATOM 805 C CA . TYR A 1 119 ? 10.29915 -0.04613 -5.39488 1.000 10.74577 488 TYR A CA 1
ATOM 806 C C . TYR A 1 119 ? 10.47046 -0.71244 -6.75574 1.000 9.33451 488 TYR A C 1
ATOM 807 O O . TYR A 1 119 ? 10.77875 -0.04533 -7.74906 1.000 10.50102 488 TYR A O 1
ATOM 816 N N . ALA A 1 120 ? 10.25169 -2.03153 -6.81345 1.000 9.77180 489 ALA A N 1
ATOM 817 C CA . ALA A 1 120 ? 10.33916 -2.70494 -8.10806 1.000 9.15756 489 ALA A CA 1
ATOM 818 C C . ALA A 1 120 ? 9.04754 -2.61303 -8.89906 1.000 8.56334 489 ALA A C 1
ATOM 819 O O . ALA A 1 120 ? 9.08425 -2.57919 -10.13295 1.000 8.98303 489 ALA A O 1
ATOM 821 N N . GLY A 1 121 ? 7.90336 -2.61018 -8.21250 1.000 8.61953 490 GLY A N 1
ATOM 822 C CA . GLY A 1 121 ? 6.61512 -2.45872 -8.85457 1.000 8.79773 490 GLY A CA 1
ATOM 823 C C . GLY A 1 121 ? 6.12016 -3.66317 -9.62332 1.000 8.53833 490 GLY A C 1
ATOM 824 O O . GLY A 1 121 ? 5.26321 -3.51406 -10.49601 1.000 9.40990 490 GLY A O 1
ATOM 825 N N . VAL A 1 122 ? 6.61550 -4.85914 -9.31181 1.000 8.02843 491 VAL A N 1
ATOM 826 C CA . VAL A 1 122 ? 6.26457 -6.04505 -10.09092 1.000 8.16387 491 VAL A CA 1
ATOM 827 C C . VAL A 1 122 ? 5.77638 -7.21020 -9.23800 1.000 9.78370 491 VAL A C 1
ATOM 828 O O . VAL A 1 122 ? 5.65153 -8.32184 -9.75874 1.000 11.80345 491 VAL A O 1
ATOM 832 N N . TRP A 1 123 ? 5.50586 -7.00374 -7.95022 1.000 8.47301 492 TRP A N 1
ATOM 833 C CA . TRP A 1 123 ? 5.12575 -8.10446 -7.06596 1.000 8.55605 492 TRP A CA 1
ATOM 834 C C . TRP A 1 123 ? 3.62332 -8.14439 -6.80699 1.000 7.71633 492 TRP A C 1
ATOM 835 O O . TRP A 1 123 ? 2.92951 -7.12265 -6.83458 1.000 8.80655 492 TRP A O 1
ATOM 846 N N . CYS A 1 124 ? 3.14310 -9.33708 -6.46081 1.000 8.40578 493 CYS A N 1
ATOM 847 C CA . CYS A 1 124 ? 1.76235 -9.45691 -6.00889 1.000 8.66434 493 CYS A CA 1
ATOM 848 C C . CYS A 1 124 ? 1.52959 -8.57094 -4.79863 1.000 8.78311 493 CYS A C 1
ATOM 849 O O . CYS A 1 124 ? 0.51190 -7.86683 -4.70844 1.000 9.54515 493 CYS A O 1
ATOM 852 N N . GLN A 1 125 ? 2.47920 -8.57126 -3.87586 1.000 8.61575 494 GLN A N 1
ATOM 853 C CA . GLN A 1 125 ? 2.47856 -7.65829 -2.74284 1.000 9.97486 494 GLN A CA 1
ATOM 854 C C . GLN A 1 125 ? 3.03568 -6.32378 -3.23230 1.000 10.08060 494 GLN A C 1
ATOM 855 O O . GLN A 1 125 ? 4.24819 -6.07789 -3.21623 1.000 12.22260 494 GLN A O 1
ATOM 861 N N . ASP A 1 126 ? 2.14277 -5.44846 -3.68980 1.000 10.61555 495 ASP A N 1
ATOM 862 C CA . ASP A 1 126 ? 2.58341 -4.18086 -4.26706 1.000 12.42675 495 ASP A CA 1
ATOM 863 C C . ASP A 1 126 ? 3.30055 -3.30094 -3.25751 1.000 13.38374 495 ASP A C 1
ATOM 864 O O . ASP A 1 126 ? 4.05382 -2.40288 -3.65620 1.000 13.01071 495 ASP A O 1
ATOM 869 N N . LYS A 1 127 ? 3.09364 -3.53383 -1.96390 1.000 10.65417 496 LYS A N 1
ATOM 870 C CA . LYS A 1 127 ? 3.66875 -2.67254 -0.94024 1.000 10.93217 496 LYS A CA 1
ATOM 871 C C . LYS A 1 127 ? 5.15359 -2.91379 -0.71374 1.000 11.11575 496 LYS A C 1
ATOM 872 O O . LYS A 1 127 ? 5.79501 -2.11762 -0.01698 1.000 11.26953 496 LYS A O 1
ATOM 878 N N . TRP A 1 128 ? 5.72174 -3.98474 -1.25737 1.000 9.28788 497 TRP A N 1
ATOM 879 C CA . TRP A 1 128 ? 7.12080 -4.30549 -0.96913 1.000 9.47145 497 TRP A CA 1
ATOM 880 C C . TRP A 1 128 ? 8.09171 -3.32360 -1.61633 1.000 7.82150 497 TRP A C 1
ATOM 881 O O . TRP A 1 128 ? 8.05945 -3.08992 -2.83223 1.000 9.86193 497 TRP A O 1
ATOM 892 N N . LYS A 1 129 ? 8.98979 -2.79742 -0.79821 1.000 9.76496 498 LYS A N 1
ATOM 893 C CA . LYS A 1 129 ? 10.06578 -1.92738 -1.24602 1.000 10.19941 498 LYS A CA 1
ATOM 894 C C . LYS A 1 129 ? 11.34979 -2.73730 -1.30255 1.000 10.00976 498 LYS A C 1
A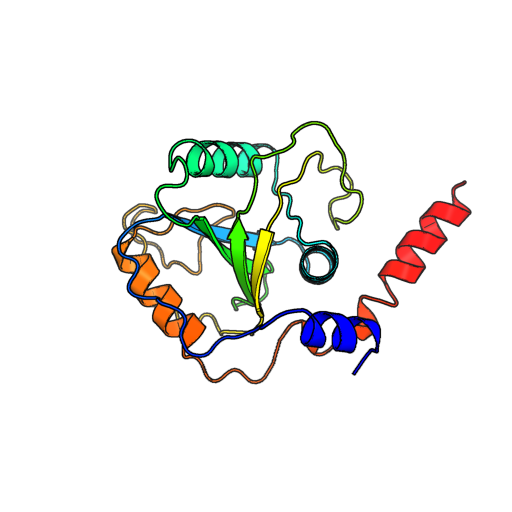TOM 895 O O . LYS A 1 129 ? 11.56775 -3.62773 -0.48079 1.000 11.22291 498 LYS A O 1
ATOM 901 N N . GLY A 1 130 ? 12.18499 -2.44139 -2.29609 1.000 9.17818 499 GLY A N 1
ATOM 902 C CA . GLY A 1 130 ? 13.50260 -3.03502 -2.39942 1.000 9.65607 499 GLY A CA 1
ATOM 903 C C . GLY A 1 130 ? 13.57967 -4.12744 -3.45624 1.000 8.79174 499 GLY A C 1
ATOM 904 O O . GLY A 1 130 ? 12.57922 -4.59718 -3.99712 1.000 9.76603 499 GLY A O 1
ATOM 905 N N . LYS A 1 131 ? 14.81028 -4.54975 -3.72845 1.000 9.11705 500 LYS A N 1
ATOM 906 C CA A LYS A 1 131 ? 15.05854 -5.62383 -4.67765 0.260 9.53603 500 LYS A CA 1
ATOM 907 C CA B LYS A 1 131 ? 15.06341 -5.60126 -4.70380 0.740 9.55424 500 LYS A CA 1
ATOM 908 C C . LYS A 1 131 ? 16.53353 -5.97986 -4.64726 1.000 8.62677 500 LYS A C 1
ATOM 909 O O . LYS A 1 131 ? 17.37759 -5.20411 -4.17916 1.000 10.81541 500 LYS A O 1
ATOM 920 N N . PHE A 1 132 ? 16.83318 -7.17388 -5.15393 1.000 8.87824 501 PHE A N 1
ATOM 921 C CA . PHE A 1 132 ? 18.20664 -7.57779 -5.40836 1.000 9.02191 501 PHE A CA 1
ATOM 922 C C . PHE A 1 132 ? 18.22747 -8.36811 -6.70941 1.000 8.81774 501 PHE A C 1
ATOM 923 O O . PHE A 1 132 ? 17.21242 -8.93914 -7.13301 1.000 8.45142 501 PHE A O 1
ATOM 931 N N . GLU A 1 133 ? 19.39443 -8.39993 -7.34301 1.000 8.32122 502 GLU A N 1
ATOM 932 C CA A GLU A 1 133 ? 19.53573 -9.07168 -8.62565 0.634 8.56430 502 GLU A CA 1
ATOM 933 C CA B GLU A 1 133 ? 19.55439 -9.07106 -8.62733 0.366 8.46544 502 GLU A CA 1
ATOM 934 C C . GLU A 1 133 ? 19.69744 -10.57394 -8.43101 1.000 8.04601 502 GLU A C 1
ATOM 935 O O . GLU A 1 133 ? 20.31452 -11.03397 -7.46546 1.000 8.36905 502 GLU A O 1
ATOM 946 N N . VAL A 1 134 ? 19.14423 -11.34256 -9.37036 1.000 8.48166 503 VAL A N 1
ATOM 947 C CA . VAL A 1 134 ? 19.30201 -12.79149 -9.37261 1.000 9.14845 503 VAL A CA 1
ATOM 948 C C . VAL A 1 134 ? 19.65373 -13.24781 -10.77944 1.000 9.00323 503 VAL A C 1
ATOM 949 O O . VAL A 1 134 ? 19.43284 -12.54162 -11.76568 1.000 11.76460 503 VAL A O 1
ATOM 953 N N . LYS A 1 135 ? 20.19748 -14.45470 -10.86602 1.000 7.90282 504 LYS A N 1
ATOM 954 C CA . LYS A 1 135 ? 20.38737 -15.14969 -12.13572 1.000 8.06454 504 LYS A CA 1
ATOM 955 C C . LYS A 1 135 ? 19.69541 -16.49704 -12.02136 1.000 8.27947 504 LYS A C 1
ATOM 956 O O . LYS A 1 135 ? 20.09149 -17.32933 -11.20444 1.000 8.25880 504 LYS A O 1
ATOM 962 N N . TRP A 1 136 ? 18.66755 -16.70214 -12.82203 1.000 8.12752 505 TRP A N 1
ATOM 963 C CA . TRP A 1 136 ? 17.93972 -17.96171 -12.79691 1.000 8.37374 505 TRP A CA 1
ATOM 964 C C . TRP A 1 136 ? 18.77099 -19.07223 -13.42829 1.000 8.25691 505 TRP A C 1
ATOM 965 O O . TRP A 1 136 ? 19.37385 -18.89951 -14.49769 1.000 10.31703 505 TRP A O 1
ATOM 976 N N . ILE A 1 137 ? 18.84497 -20.20495 -12.74465 1.000 7.09097 506 ILE A N 1
ATOM 977 C CA . ILE A 1 137 ? 19.62482 -21.34870 -13.19524 1.000 9.94565 506 ILE A CA 1
ATOM 978 C C . ILE A 1 137 ? 18.71762 -22.50769 -13.56358 1.000 8.38522 506 ILE A C 1
ATOM 979 O O . ILE A 1 137 ? 18.74563 -22.99476 -14.69460 1.000 9.63315 506 ILE A O 1
ATOM 984 N N . PHE A 1 138 ? 17.90913 -22.97315 -12.61558 1.000 8.50061 507 PHE A N 1
ATOM 985 C CA . PHE A 1 138 ? 16.92138 -24.00963 -12.86240 1.000 8.74217 507 PHE A CA 1
ATOM 986 C C . PHE A 1 138 ? 15.52847 -23.40842 -12.84674 1.000 7.62115 507 PHE A C 1
ATOM 987 O O . PHE A 1 138 ? 15.18871 -22.60415 -11.96726 1.000 8.41319 507 PHE A O 1
ATOM 995 N N . VAL A 1 139 ? 14.73052 -23.80992 -13.82629 1.000 8.85324 508 VAL A N 1
ATOM 996 C CA . VAL A 1 139 ? 13.31782 -23.47820 -13.89008 1.000 9.34505 508 VAL A CA 1
ATOM 997 C C . VAL A 1 139 ? 12.61402 -24.79419 -14.18347 1.000 9.16396 508 VAL A C 1
ATOM 998 O O . VAL A 1 139 ? 12.62508 -25.27248 -15.32548 1.000 10.10927 508 VAL A O 1
ATOM 1002 N N . LYS A 1 140 ? 12.05982 -25.41091 -13.14731 1.000 9.29125 509 LYS A N 1
ATOM 1003 C CA . LYS A 1 140 ? 11.53977 -26.76680 -13.23639 1.000 9.62769 509 LYS A CA 1
ATOM 1004 C C . LYS A 1 140 ? 10.76298 -27.05772 -11.96056 1.000 9.62647 509 LYS A C 1
ATOM 1005 O O . LYS A 1 140 ? 11.15603 -26.62924 -10.87527 1.000 9.93557 509 LYS A O 1
ATOM 1011 N N . ASP A 1 141 ? 9.67565 -27.81475 -12.09628 1.000 9.68246 510 ASP A N 1
ATOM 1012 C CA . ASP A 1 141 ? 8.86697 -28.19852 -10.94704 1.000 11.08098 510 ASP A CA 1
ATOM 1013 C C . ASP A 1 141 ? 9.39711 -29.50147 -10.36157 1.000 9.59797 510 ASP A C 1
ATOM 1014 O O . ASP A 1 141 ? 9.49362 -30.51531 -11.07105 1.000 12.73737 510 ASP A O 1
ATOM 1019 N N . VAL A 1 142 ? 9.72460 -29.47511 -9.07543 1.000 9.89000 511 VAL A N 1
ATOM 1020 C CA . VAL A 1 142 ? 10.21435 -30.64931 -8.35986 1.000 11.27173 511 VAL A CA 1
ATOM 1021 C C . VAL A 1 142 ? 9.28434 -30.88125 -7.17745 1.000 9.82849 511 VAL A C 1
ATOM 1022 O O . VAL A 1 142 ? 9.24381 -30.06259 -6.24892 1.000 11.20636 511 VAL A O 1
ATOM 1026 N N . PRO A 1 143 ? 8.52245 -31.98478 -7.18095 1.000 13.08338 512 PRO A N 1
ATOM 1027 C CA . PRO A 1 143 ? 7.53236 -32.21678 -6.12121 1.000 12.46415 512 PRO A CA 1
ATOM 1028 C C . PRO A 1 143 ? 8.17466 -32.37178 -4.75104 1.000 12.25568 512 PRO A C 1
ATOM 1029 O O . PRO A 1 143 ? 9.27582 -32.90998 -4.60591 1.000 13.79074 512 PRO A O 1
ATOM 1033 N N . ASN A 1 144 ? 7.45279 -31.90172 -3.72987 1.000 13.94731 513 ASN A N 1
ATOM 1034 C CA . ASN A 1 144 ? 7.96025 -31.97402 -2.36251 1.000 15.50957 513 ASN A CA 1
ATOM 1035 C C . ASN A 1 144 ? 8.25968 -33.39955 -1.92897 1.000 16.52980 513 ASN A C 1
ATOM 1036 O O . ASN A 1 144 ? 9.12344 -33.60559 -1.06862 1.000 16.77711 513 ASN A O 1
ATOM 1041 N N . ASN A 1 145 ? 7.56833 -34.39171 -2.49712 1.000 16.92545 514 ASN A N 1
ATOM 1042 C CA . ASN A 1 145 ? 7.80543 -35.76377 -2.06407 1.000 19.32529 514 ASN A CA 1
ATOM 1043 C C . ASN A 1 145 ? 9.20874 -36.24189 -2.41036 1.000 20.86124 514 ASN A C 1
ATOM 1044 O O . ASN A 1 145 ? 9.66822 -37.24168 -1.84569 1.000 23.61838 514 ASN A O 1
ATOM 1049 N N . GLN A 1 146 ? 9.90476 -35.54052 -3.30527 1.000 18.46197 515 GLN A N 1
ATOM 1050 C CA . GLN A 1 146 ? 11.29257 -35.85755 -3.60603 1.000 17.72582 515 GLN A CA 1
ATOM 1051 C C . GLN A 1 146 ? 12.26875 -35.26157 -2.59663 1.000 16.62405 515 GLN A C 1
ATOM 1052 O O . GLN A 1 146 ? 13.44956 -35.62314 -2.62569 1.000 19.65894 515 GLN A O 1
ATOM 1058 N N . LEU A 1 147 ? 11.81318 -34.38238 -1.70009 1.000 18.36906 516 LEU A N 1
ATOM 1059 C CA A LEU A 1 147 ? 12.70519 -33.65576 -0.80899 0.680 16.63401 516 LEU A CA 1
ATOM 1060 C CA B LEU A 1 147 ? 12.69954 -33.64285 -0.80764 0.320 16.70254 516 LEU A CA 1
ATOM 1061 C C . LEU A 1 147 ? 12.33361 -33.72936 0.66649 1.000 18.33391 516 LEU A C 1
ATOM 1062 O O . LEU A 1 147 ? 13.16925 -33.37339 1.50686 1.000 17.84508 516 LEU A O 1
ATOM 1071 N N . ARG A 1 148 ? 11.12400 -34.18694 1.01031 1.000 18.83119 517 ARG A N 1
ATOM 1072 C CA . ARG A 1 148 ? 10.62356 -34.07719 2.38011 1.000 20.86165 517 ARG A CA 1
ATOM 1073 C C . ARG A 1 148 ? 11.42339 -34.89287 3.38982 1.000 20.92619 517 ARG A C 1
ATOM 1074 O O . ARG A 1 148 ? 11.32770 -34.62681 4.59319 1.000 22.65135 517 ARG A O 1
ATOM 1077 N N . HIS A 1 149 ? 12.21738 -35.85946 2.93429 1.000 16.90344 518 HIS A N 1
ATOM 1078 C CA . HIS A 1 149 ? 13.01959 -36.66437 3.85023 1.000 21.81969 518 HIS A CA 1
ATOM 1079 C C . HIS A 1 149 ? 14.22476 -35.90593 4.39134 1.000 21.29014 518 HIS A C 1
ATOM 1080 O O . HIS A 1 149 ? 14.81453 -36.33247 5.39247 1.000 22.80043 518 HIS A O 1
ATOM 1087 N N . ILE A 1 150 ? 14.60705 -34.80548 3.75079 1.000 20.28860 519 ILE A N 1
ATOM 1088 C CA . ILE A 1 150 ? 15.74739 -34.00296 4.17523 1.000 18.18148 519 ILE A CA 1
ATOM 1089 C C . ILE A 1 150 ? 15.26588 -33.01529 5.22630 1.000 19.45562 519 ILE A C 1
ATOM 1090 O O . ILE A 1 150 ? 14.38790 -32.18701 4.95865 1.000 19.51946 519 ILE A O 1
ATOM 1095 N N . ARG A 1 151 ? 15.83434 -33.10484 6.42518 1.000 19.07857 520 ARG A N 1
ATOM 1096 C CA A ARG A 1 151 ? 15.45160 -32.26589 7.54757 0.380 17.10950 520 ARG A CA 1
ATOM 1097 C CA B ARG A 1 151 ? 15.45190 -32.26623 7.54835 0.620 17.04567 520 ARG A CA 1
ATOM 1098 C C . ARG A 1 151 ? 16.58151 -31.30143 7.87749 1.000 18.24484 520 ARG A C 1
ATOM 1099 O O . ARG A 1 151 ? 17.75776 -31.59084 7.63677 1.000 21.73816 520 ARG A O 1
ATOM 1114 N N . LEU A 1 152 ? 16.21452 -30.15503 8.42870 1.000 17.99950 521 LEU A N 1
ATOM 1115 C CA . LEU A 1 152 ? 17.15843 -29.07339 8.67879 1.000 18.19619 521 LEU A CA 1
ATOM 1116 C C . LEU A 1 152 ? 17.46751 -29.02542 10.16661 1.000 19.73555 521 LEU A C 1
ATOM 1117 O O . LEU A 1 152 ? 16.61285 -28.64524 10.97749 1.000 19.89302 521 LEU A O 1
ATOM 1122 N N . GLU A 1 153 ? 18.70384 -29.38184 10.51831 1.000 19.97099 522 GLU A N 1
ATOM 1123 C CA . GLU A 1 153 ? 19.09304 -29.36507 11.92175 1.000 22.02752 522 GLU A CA 1
ATOM 1124 C C . GLU A 1 153 ? 19.00661 -27.97280 12.52649 1.000 18.67546 522 GLU A C 1
ATOM 1125 O O . GLU A 1 153 ? 18.91019 -27.85041 13.75241 1.000 28.50189 522 GLU A O 1
ATOM 1131 N N . ASN A 1 154 ? 19.02654 -26.92063 11.70242 1.000 20.75963 523 ASN A N 1
ATOM 1132 C CA . ASN A 1 154 ? 18.89222 -25.55077 12.18338 1.000 22.34178 523 ASN A CA 1
ATOM 1133 C C . ASN A 1 154 ? 17.44681 -25.07141 12.26881 1.000 26.10266 523 ASN A C 1
ATOM 1134 O O . ASN A 1 154 ? 17.21244 -23.93846 12.69998 1.000 29.74684 523 ASN A O 1
ATOM 1139 N N . ASN A 1 155 ? 16.47987 -25.89594 11.86353 1.000 25.67265 524 ASN A N 1
ATOM 1140 C CA . ASN A 1 155 ? 15.06414 -25.61192 12.07959 1.000 27.60535 524 ASN A CA 1
ATOM 1141 C C . ASN A 1 155 ? 14.43537 -26.73326 12.89301 1.000 27.93055 524 ASN A C 1
ATOM 1142 O O . ASN A 1 155 ? 13.44011 -27.33040 12.46761 1.000 26.04148 524 ASN A O 1
ATOM 1147 N N . ASP A 1 156 ? 15.00363 -26.98810 14.07550 1.000 30.00574 525 ASP A N 1
ATOM 1148 C CA . ASP A 1 156 ? 14.78650 -28.18944 14.88367 1.000 34.45477 525 ASP A CA 1
ATOM 1149 C C . ASP A 1 156 ? 14.34516 -29.42813 14.10502 1.000 30.00002 525 ASP A C 1
ATOM 1150 O O . ASP A 1 156 ? 13.34141 -30.07400 14.43142 1.000 30.35374 525 ASP A O 1
ATOM 1155 N N . ASN A 1 157 ? 15.11149 -29.73573 13.05862 1.000 23.22085 526 ASN A N 1
ATOM 1156 C CA A ASN A 1 157 ? 14.99530 -30.98905 12.31593 0.481 23.21783 526 ASN A CA 1
ATOM 1157 C CA B ASN A 1 157 ? 14.99887 -30.97974 12.29687 0.519 23.20461 526 ASN A CA 1
ATOM 1158 C C . ASN A 1 157 ? 13.62602 -31.16647 11.66004 1.000 22.26781 526 ASN A C 1
ATOM 1159 O O . ASN A 1 157 ? 13.16054 -32.29414 11.47079 1.000 24.93992 526 ASN A O 1
ATOM 1168 N N . LYS A 1 158 ? 12.97797 -30.05036 11.29940 1.000 19.66435 527 LYS A N 1
ATOM 1169 C CA . LYS A 1 158 ? 11.77711 -30.12863 10.48937 1.000 15.20428 527 LYS A CA 1
ATOM 1170 C C . LYS A 1 158 ? 12.15961 -30.32257 9.02434 1.000 18.57293 527 LYS A C 1
ATOM 1171 O O . LYS A 1 158 ? 13.24519 -29.91401 8.59973 1.000 19.01923 527 LYS A O 1
ATOM 1177 N N . PRO A 1 159 ? 11.29402 -30.95323 8.23852 1.000 16.82802 528 PRO A N 1
ATOM 1178 C CA . PRO A 1 159 ? 11.58362 -31.12427 6.81018 1.000 16.36425 528 PRO A CA 1
ATOM 1179 C C . PRO A 1 159 ? 11.85745 -29.79957 6.11333 1.000 15.15727 528 PRO A C 1
ATOM 1180 O O . PRO A 1 159 ? 11.29372 -28.75568 6.45498 1.000 15.44643 528 PRO A O 1
ATOM 1184 N N . VAL A 1 160 ? 12.75371 -29.86183 5.12552 1.000 16.26089 529 VAL A N 1
ATOM 1185 C CA . VAL A 1 160 ? 13.09382 -28.67113 4.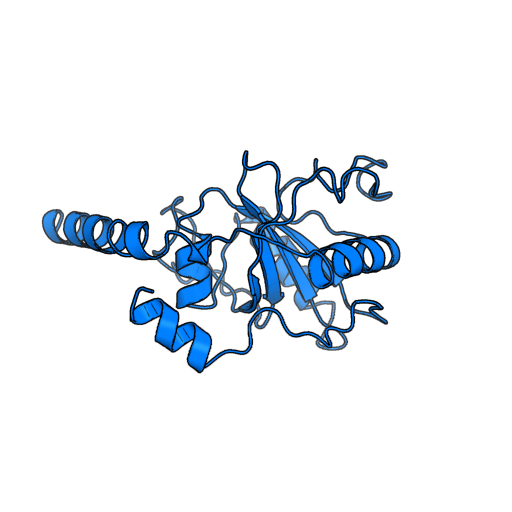35009 1.000 15.41034 529 VAL A CA 1
ATOM 1186 C C . VAL A 1 160 ? 11.85355 -28.08062 3.68441 1.000 16.69024 529 VAL A C 1
ATOM 1187 O O . VAL A 1 160 ? 11.75981 -26.85976 3.48621 1.000 16.23310 529 VAL A O 1
ATOM 1191 N N . THR A 1 161 ? 10.86512 -28.92384 3.38563 1.000 14.84695 530 THR A N 1
ATOM 1192 C CA . THR A 1 161 ? 9.61544 -28.54567 2.73763 1.000 16.43949 530 THR A CA 1
ATOM 1193 C C . THR A 1 161 ? 8.62265 -27.86696 3.66469 1.000 17.72646 530 THR A C 1
ATOM 1194 O O . THR A 1 161 ? 7.56303 -27.43623 3.19274 1.000 26.81760 530 THR A O 1
ATOM 1198 N N . ASN A 1 162 ? 8.89756 -27.76222 4.95728 1.000 14.62881 531 ASN A N 1
ATOM 1199 C CA . ASN A 1 162 ? 8.01194 -27.00209 5.82732 1.000 21.12323 531 ASN A CA 1
ATOM 1200 C C . ASN A 1 162 ? 8.65810 -25.69517 6.27971 1.000 13.34927 531 ASN A C 1
ATOM 1201 O O . ASN A 1 162 ? 8.27348 -25.11945 7.30615 1.000 16.74705 531 ASN A O 1
ATOM 1206 N N . SER A 1 163 ? 9.65211 -25.23247 5.52230 1.000 15.38151 532 SER A N 1
ATOM 1207 C CA . SER A 1 163 ? 10.41780 -24.04135 5.84655 1.000 16.57283 532 SER A CA 1
ATOM 1208 C C . SER A 1 163 ? 9.63353 -22.79060 5.50657 1.000 14.57337 532 SER A C 1
ATOM 1209 O O . SER A 1 163 ? 8.79762 -22.77683 4.59277 1.000 16.29143 532 SER A O 1
ATOM 1212 N N . ARG A 1 164 ? 9.92572 -21.72799 6.23438 1.000 14.66061 533 ARG A N 1
ATOM 1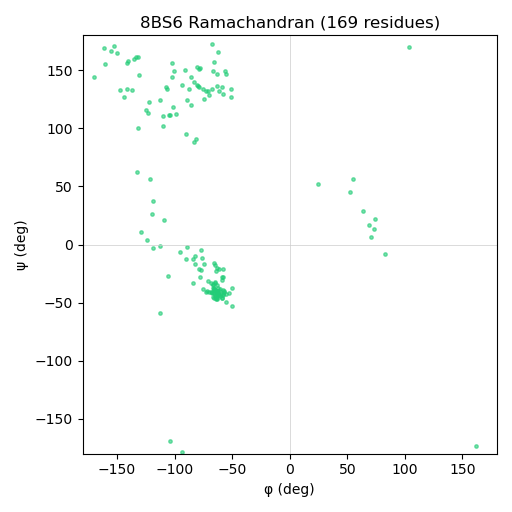213 C CA . ARG A 1 164 ? 9.38508 -20.43793 5.87800 1.000 13.71687 533 ARG A CA 1
ATOM 1214 C C . ARG A 1 164 ? 10.38374 -19.69549 4.98491 1.000 9.69223 533 ARG A C 1
ATOM 1215 O O . ARG A 1 164 ? 11.45783 -20.20257 4.62843 1.000 11.68448 533 ARG A O 1
ATOM 1223 N N . ASP A 1 165 ? 10.00723 -18.48790 4.61267 1.000 10.26511 534 ASP A N 1
ATOM 1224 C CA . ASP A 1 165 ? 10.76852 -17.70114 3.64919 1.000 9.64094 534 ASP A CA 1
ATOM 1225 C C . ASP A 1 165 ? 12.11622 -17.30645 4.23850 1.000 9.27262 534 ASP A C 1
ATOM 1226 O O . ASP A 1 165 ? 12.19241 -16.81859 5.37518 1.000 10.74743 534 ASP A O 1
ATOM 1231 N N . THR A 1 166 ? 13.17116 -17.49009 3.43733 1.000 9.58817 535 THR A N 1
ATOM 1232 C CA . THR A 1 166 ? 14.57007 -17.20199 3.76418 1.000 9.81827 535 THR A CA 1
ATOM 1233 C C . THR A 1 166 ? 15.16121 -18.13238 4.81446 1.000 10.13261 535 THR A C 1
ATOM 1234 O O . THR A 1 166 ? 16.21873 -17.83168 5.36469 1.000 11.58988 535 THR A O 1
ATOM 1238 N N . GLN A 1 167 ? 14.53465 -19.27523 5.08169 1.000 11.29042 536 GLN A N 1
ATOM 1239 C CA . GLN A 1 167 ? 15.17236 -20.31848 5.87680 1.000 11.80872 536 GLN A CA 1
ATOM 1240 C C . GLN A 1 167 ? 16.48384 -20.73530 5.22153 1.000 10.61744 536 GLN A C 1
ATOM 1241 O O . GLN A 1 167 ? 16.52604 -21.03623 4.02688 1.000 11.43013 536 GLN A O 1
ATOM 1247 N N . GLU A 1 168 ? 17.56426 -20.76918 6.00226 1.000 11.09669 537 GLU A N 1
ATOM 1248 C CA . GLU A 1 168 ? 18.84143 -21.23792 5.46935 1.000 11.57301 537 GLU A CA 1
ATOM 1249 C C . GLU A 1 168 ? 18.92602 -22.75862 5.51824 1.000 11.36480 537 GLU A C 1
ATOM 1250 O O . GLU A 1 168 ? 18.50411 -23.38575 6.49074 1.000 13.81217 537 GLU A O 1
ATOM 1256 N N . VAL A 1 169 ? 19.47893 -23.35423 4.46900 1.000 11.24046 538 VAL A N 1
ATOM 1257 C CA . VAL A 1 169 ? 19.71052 -24.79365 4.39293 1.000 12.20587 538 VAL A CA 1
ATOM 1258 C C . VAL A 1 169 ? 21.18721 -25.04291 4.68855 1.000 15.26399 538 VAL A C 1
ATOM 1259 O O . VAL A 1 169 ? 22.04678 -24.54741 3.93971 1.000 13.58259 538 VAL A O 1
ATOM 1263 N N . PRO A 1 170 ? 21.52964 -25.77807 5.75123 1.000 13.73296 539 PRO A N 1
ATOM 1264 C CA . PRO A 1 170 ? 22.94505 -26.07307 6.01405 1.000 16.14219 539 PRO A CA 1
ATOM 1265 C C . PRO A 1 170 ? 23.59985 -26.74734 4.81660 1.000 13.23543 539 PRO A C 1
ATOM 1266 O O . PRO A 1 170 ? 22.96866 -27.50365 4.07882 1.000 13.90772 539 PRO A O 1
ATOM 1270 N N . LEU A 1 171 ? 24.90560 -26.49322 4.66947 1.000 17.12849 540 LEU A N 1
ATOM 1271 C CA . LEU A 1 171 ? 25.64445 -26.85878 3.46037 1.000 19.17969 540 LEU A CA 1
ATOM 1272 C C . LEU A 1 171 ? 25.43796 -28.31140 3.03896 1.000 14.88904 540 LEU A C 1
ATOM 1273 O O . LEU A 1 171 ? 25.11780 -28.58962 1.87965 1.000 15.33531 540 LEU A O 1
ATOM 1277 N N . GLU A 1 172 ? 25.66075 -29.26170 3.95166 1.000 18.43610 541 GLU A N 1
ATOM 1278 C CA . GLU A 1 172 ? 25.58874 -30.66428 3.55098 1.000 17.82347 541 GLU A CA 1
ATOM 1279 C C . GLU A 1 172 ? 24.17443 -31.05577 3.13883 1.000 17.26204 541 GLU A C 1
ATOM 1280 O O . GLU A 1 172 ? 23.99072 -31.81908 2.18350 1.000 17.73620 541 GLU A O 1
ATOM 1286 N N . LYS A 1 173 ? 23.16076 -30.53288 3.83701 1.000 16.41672 542 LYS A N 1
ATOM 1287 C CA . LYS A 1 173 ? 21.78515 -30.77440 3.40966 1.000 16.08879 542 LYS A CA 1
ATOM 1288 C C . LYS A 1 173 ? 21.50023 -30.09211 2.08020 1.000 16.11646 542 LYS A C 1
ATOM 1289 O O . LYS A 1 173 ? 20.74385 -30.61816 1.25953 1.000 15.60516 542 LYS A O 1
ATOM 1295 N N . ALA A 1 174 ? 22.10304 -28.92657 1.85090 1.000 13.19257 543 ALA A N 1
ATOM 1296 C CA . ALA A 1 174 ? 21.88639 -28.21672 0.59410 1.000 13.79654 543 ALA A CA 1
ATOM 1297 C C . ALA A 1 174 ? 22.44586 -28.99303 -0.59224 1.000 14.18777 543 ALA A C 1
ATOM 1298 O O . ALA A 1 174 ? 21.84354 -29.00177 -1.67291 1.000 13.81830 543 ALA A O 1
ATOM 1300 N N . LYS A 1 175 ? 23.59249 -29.65895 -0.41300 1.000 15.26759 544 LYS A N 1
ATOM 1301 C CA . LYS A 1 175 ? 24.12472 -30.50946 -1.47448 1.000 14.08856 544 LYS A CA 1
ATOM 1302 C C . LYS A 1 175 ? 23.12335 -31.58429 -1.87232 1.000 14.97581 544 LYS A C 1
ATOM 1303 O O . LYS A 1 175 ? 22.93519 -31.86365 -3.06165 1.000 15.64810 544 LYS A O 1
ATOM 1309 N N . GLN A 1 176 ? 22.48717 -32.21567 -0.87962 1.000 15.30374 545 GLN A N 1
ATOM 1310 C CA . GLN A 1 176 ? 21.50483 -33.25644 -1.15942 1.000 17.40065 545 GLN A CA 1
ATOM 1311 C C . GLN A 1 176 ? 20.29639 -32.69104 -1.88566 1.000 13.64101 545 GLN A C 1
ATOM 1312 O O . GLN A 1 176 ? 19.81701 -33.29245 -2.84867 1.000 14.91418 545 GLN A O 1
ATOM 1318 N N . VAL A 1 177 ? 19.79733 -31.53908 -1.43247 1.000 13.22530 546 VAL A N 1
ATOM 1319 C CA . VAL A 1 177 ? 18.64295 -30.90670 -2.07071 1.000 14.24162 546 VAL A CA 1
ATOM 1320 C C . VAL A 1 177 ? 18.97024 -30.50681 -3.50354 1.000 12.58489 546 VAL A C 1
ATOM 1321 O O . VAL A 1 177 ? 18.19366 -30.75921 -4.43505 1.000 14.15629 546 VAL A O 1
ATOM 1325 N N . LEU A 1 178 ? 20.12678 -29.86743 -3.69828 1.000 11.96434 547 LEU A N 1
ATOM 1326 C CA . LEU A 1 178 ? 20.47960 -29.39634 -5.03121 1.000 12.30716 547 LEU A CA 1
ATOM 1327 C C . LEU A 1 178 ? 20.75310 -30.54598 -5.98521 1.000 13.60322 547 LEU A C 1
ATOM 1328 O O . LEU A 1 178 ? 20.45806 -30.44279 -7.17780 1.000 13.01275 547 LEU A O 1
ATOM 1333 N N . LYS A 1 179 ? 21.30327 -31.65410 -5.48526 1.000 14.54121 548 LYS A N 1
ATOM 1334 C CA . LYS A 1 179 ? 21.45055 -32.81947 -6.34549 1.000 16.41114 548 LYS A CA 1
ATOM 1335 C C . LYS A 1 179 ? 20.09512 -33.29623 -6.84806 1.000 13.97202 548 LYS A C 1
ATOM 1336 O O . LYS A 1 179 ? 19.92670 -33.57697 -8.03882 1.000 14.41290 548 LYS A O 1
ATOM 1341 N N . ILE A 1 180 ? 19.10740 -33.36284 -5.95567 1.000 14.34293 549 ILE A N 1
ATOM 1342 C CA . ILE A 1 180 ? 17.78156 -33.81769 -6.35646 1.000 15.96866 549 ILE A CA 1
ATOM 1343 C C . ILE A 1 180 ? 17.16878 -32.84559 -7.36113 1.000 14.05215 549 ILE A C 1
ATOM 1344 O O . ILE A 1 180 ? 16.65492 -33.25002 -8.40944 1.000 13.87122 549 ILE A O 1
ATOM 1349 N N . ILE A 1 181 ? 17.24571 -31.54419 -7.07184 1.000 12.96524 550 ILE A N 1
ATOM 1350 C CA . ILE A 1 181 ? 16.64466 -30.56096 -7.97390 1.000 12.87191 550 ILE A CA 1
ATOM 1351 C C . ILE A 1 181 ? 17.31629 -30.60106 -9.34043 1.000 12.72679 550 ILE A C 1
ATOM 1352 O O . ILE A 1 181 ? 16.64698 -30.62401 -10.37867 1.000 13.18078 550 ILE A O 1
ATOM 1357 N N . ALA A 1 182 ? 18.65251 -30.62931 -9.35768 1.000 12.43882 551 ALA A N 1
ATOM 1358 C CA . ALA A 1 182 ? 19.37653 -30.59157 -10.62177 1.000 14.33633 551 ALA A CA 1
ATOM 1359 C C . ALA A 1 182 ? 19.05940 -31.80511 -11.47966 1.000 14.95240 551 ALA A C 1
ATOM 1360 O O . ALA A 1 182 ? 18.87388 -31.68429 -12.69527 1.000 17.07246 551 ALA A O 1
ATOM 1362 N N . THR A 1 183 ? 18.98938 -32.99047 -10.86567 1.000 14.82788 552 THR A N 1
ATOM 1363 C CA . THR A 1 183 ? 18.84767 -34.22505 -11.62601 1.000 17.13725 552 THR A CA 1
ATOM 1364 C C . THR A 1 183 ? 17.40299 -34.63220 -11.87479 1.000 17.57016 552 THR A C 1
ATOM 1365 O O . THR A 1 183 ? 17.16876 -35.51219 -12.70957 1.000 20.13818 552 THR A O 1
ATOM 1369 N N . PHE A 1 184 ? 16.43222 -34.02260 -11.19546 1.000 14.88192 553 PHE A N 1
ATOM 1370 C CA . PHE A 1 184 ? 15.05324 -34.48420 -11.32668 1.000 16.94492 553 PHE A CA 1
ATOM 1371 C C . PHE A 1 184 ? 14.55663 -34.34463 -12.75803 1.000 15.54108 553 PHE A C 1
ATOM 1372 O O . PHE A 1 184 ? 14.71055 -33.29392 -13.38608 1.000 16.65703 553 PHE A O 1
ATOM 1380 N N . LYS A 1 185 ? 13.95014 -35.41245 -13.27335 1.000 17.80155 554 LYS A N 1
ATOM 1381 C CA . LYS A 1 185 ? 13.38499 -35.40560 -14.61933 1.000 16.94394 554 LYS A CA 1
ATOM 1382 C C . LYS A 1 185 ? 11.99949 -34.78284 -14.53776 1.000 18.98372 554 LYS A C 1
ATOM 1383 O O . LYS A 1 185 ? 10.98555 -35.47020 -14.37185 1.000 18.59081 554 LYS A O 1
ATOM 1387 N N . HIS A 1 186 ? 11.95753 -33.45775 -14.66072 1.000 14.99873 555 HIS A N 1
ATOM 1388 C CA . HIS A 1 186 ? 10.71639 -32.72490 -14.50255 1.000 12.96096 555 HIS A CA 1
ATOM 1389 C C . HIS A 1 186 ? 9.86599 -32.78807 -15.76200 1.000 15.72612 555 HIS A C 1
ATOM 1390 O O . HIS A 1 186 ? 10.35433 -33.01271 -16.87235 1.000 16.55352 555 HIS A O 1
ATOM 1397 N N A THR A 1 187 ? 8.56357 -32.59602 -15.57749 0.370 14.36097 556 THR A N 1
ATOM 1398 N N B THR A 1 187 ? 8.57496 -32.56520 -15.56334 0.630 14.15428 556 THR A N 1
ATOM 1399 C CA A THR A 1 187 ? 7.63738 -32.50911 -16.69772 0.370 15.42547 556 THR A CA 1
ATOM 1400 C CA B THR A 1 187 ? 7.58336 -32.56648 -16.62412 0.630 15.45596 556 THR A CA 1
ATOM 1401 C C A THR A 1 187 ? 7.00405 -31.14196 -16.85484 0.370 16.99389 556 THR A C 1
ATOM 1402 C C B THR A 1 187 ? 6.92757 -31.21031 -16.82100 0.630 17.03290 556 THR A C 1
ATOM 1403 O O A THR A 1 187 ? 6.68815 -30.75041 -17.97988 0.370 19.42077 556 THR A O 1
ATOM 1404 O O B THR A 1 187 ? 6.53507 -30.88290 -17.94441 0.630 19.27338 556 THR A O 1
ATOM 1411 N N . THR A 1 188 ? 6.80685 -30.41374 -15.76315 1.000 13.56127 557 THR A N 1
ATOM 1412 C CA . THR A 1 188 ? 6.16464 -29.11591 -15.81427 1.000 12.23323 557 THR A CA 1
ATOM 1413 C C . THR A 1 188 ? 7.10996 -28.06365 -15.26071 1.000 10.99515 557 THR A C 1
ATOM 1414 O O . THR A 1 188 ? 8.08994 -28.37102 -14.57876 1.000 11.49735 557 THR A O 1
ATOM 1418 N N . SER A 1 189 ? 6.78754 -26.80949 -15.56222 1.000 11.33633 558 SER A N 1
ATOM 1419 C CA . SER A 1 189 ? 7.50047 -25.67277 -14.99672 1.000 10.27517 558 SER A CA 1
ATOM 1420 C C . SER A 1 189 ? 6.62462 -24.44338 -15.14591 1.000 9.22548 558 SER A C 1
ATOM 1421 O O . SER A 1 189 ? 5.63136 -24.44931 -15.87798 1.000 10.29286 558 SER A O 1
ATOM 1424 N N . ILE A 1 190 ? 7.03393 -23.36841 -14.46757 1.000 9.22778 559 ILE A N 1
ATOM 1425 C CA . ILE A 1 190 ? 6.36200 -22.08212 -14.59551 1.000 10.33458 559 ILE A CA 1
ATOM 1426 C C . ILE A 1 190 ? 6.34616 -21.57755 -16.03492 1.000 9.47093 559 ILE A C 1
ATOM 1427 O O . ILE A 1 190 ? 5.50970 -20.74379 -16.38882 1.000 12.56764 559 ILE A O 1
ATOM 1432 N N . PHE A 1 191 ? 7.24156 -22.06988 -16.89144 1.000 9.24249 560 PHE A N 1
ATOM 1433 C CA . PHE A 1 191 ? 7.19338 -21.67922 -18.29733 1.000 11.21250 560 PHE A CA 1
ATOM 1434 C C . PHE A 1 191 ? 5.91128 -22.14339 -18.99008 1.000 10.88048 560 PHE A C 1
ATOM 1435 O O . PHE A 1 191 ? 5.53937 -21.57387 -20.02126 1.000 12.02184 560 PHE A O 1
ATOM 1443 N N . ASP A 1 192 ? 5.24418 -23.18189 -18.47129 1.000 11.78133 561 ASP A N 1
ATOM 1444 C CA . ASP A 1 192 ? 4.12136 -23.78920 -19.19144 1.000 13.18997 561 ASP A CA 1
ATOM 1445 C C . ASP A 1 192 ? 3.02176 -22.78085 -19.50326 1.000 13.82538 561 ASP A C 1
ATOM 1446 O O . ASP A 1 192 ? 2.42555 -22.82262 -20.58582 1.000 18.30323 561 ASP A O 1
ATOM 1451 N N . ASP A 1 193 ? 2.71997 -21.88074 -18.57813 1.000 14.68504 562 ASP A N 1
ATOM 1452 C CA . ASP A 1 193 ? 1.64810 -20.91159 -18.79988 1.000 13.44196 562 ASP A CA 1
ATOM 1453 C C . ASP A 1 193 ? 2.18670 -19.48643 -18.75766 1.000 11.96943 562 ASP A C 1
ATOM 1454 O O . ASP A 1 193 ? 1.53569 -18.56772 -18.26554 1.000 13.00431 562 ASP A O 1
ATOM 1459 N N . PHE A 1 194 ? 3.39835 -19.30177 -19.29116 1.000 11.79113 563 PHE A N 1
ATOM 1460 C CA . PHE A 1 194 ? 3.96412 -17.96672 -19.45854 1.000 11.88345 563 PHE A CA 1
ATOM 1461 C C . PHE A 1 194 ? 2.98116 -17.02605 -20.14378 1.000 12.65315 563 PHE A C 1
ATOM 1462 O O . PHE A 1 194 ? 2.87260 -15.85501 -19.77472 1.000 12.75794 563 PHE A O 1
ATOM 1470 N N . ALA A 1 195 ? 2.21371 -17.53198 -21.11235 1.000 12.39995 564 ALA A N 1
ATOM 1471 C CA . ALA A 1 195 ? 1.24471 -16.68715 -21.81266 1.000 14.46322 564 ALA A CA 1
ATOM 1472 C C . ALA A 1 195 ? 0.19735 -16.10048 -20.86573 1.000 12.85913 564 ALA A C 1
ATOM 1473 O O . ALA A 1 195 ? -0.20326 -14.93759 -21.01425 1.000 13.70536 564 ALA A O 1
ATOM 1475 N N . HIS A 1 196 ? -0.28239 -16.89166 -19.90031 1.000 12.38375 565 HIS A N 1
ATOM 1476 C CA . HIS A 1 196 ? -1.24618 -16.36517 -18.94319 1.000 13.08639 565 HIS A CA 1
ATOM 1477 C C . HIS A 1 196 ? -0.66771 -15.18265 -18.18224 1.000 11.66968 565 HIS A C 1
ATOM 1478 O O . HIS A 1 196 ? -1.32840 -14.15274 -18.00873 1.000 13.39289 565 HIS A O 1
ATOM 1485 N N . TYR A 1 197 ? 0.56940 -15.32277 -17.69873 1.000 11.07626 566 TYR A N 1
ATOM 1486 C CA . TYR A 1 197 ? 1.14684 -14.26900 -16.87914 1.000 9.88808 566 TYR A CA 1
ATOM 1487 C C . TYR A 1 197 ? 1.46922 -13.03198 -17.70094 1.000 11.87583 566 TYR A C 1
ATOM 1488 O O . TYR A 1 197 ? 1.37305 -11.91355 -17.18652 1.000 11.86875 566 TYR A O 1
ATOM 1497 N N . GLU A 1 198 ? 1.82182 -13.20734 -18.97679 1.000 11.29000 567 GLU A N 1
ATOM 1498 C CA A GLU A 1 198 ? 1.96282 -12.05725 -19.86208 0.636 11.18536 567 GLU A CA 1
ATOM 1499 C CA B GLU A 1 198 ? 1.96437 -12.05212 -19.85437 0.364 11.20415 567 GLU A CA 1
ATOM 1500 C C . GLU A 1 198 ? 0.65610 -11.27941 -19.94363 1.000 12.78605 567 GLU A C 1
ATOM 1501 O O . GLU A 1 198 ? 0.64849 -10.04509 -19.86256 1.000 12.30448 567 GLU A O 1
ATOM 1512 N N A LYS A 1 199 ? -0.46530 -11.99039 -20.08466 0.340 12.86246 568 LYS A N 1
ATOM 1513 N N B LYS A 1 199 ? -0.46321 -11.99375 -20.08843 0.660 12.83694 568 LYS A N 1
ATOM 1514 C CA A LYS A 1 199 ? -1.76134 -11.32423 -20.15981 0.340 12.37637 568 LYS A CA 1
ATOM 1515 C CA B LYS A 1 199 ? -1.76259 -11.33245 -20.15893 0.660 12.25117 568 LYS A CA 1
ATOM 1516 C C A LYS A 1 199 ? -2.11829 -10.65648 -18.83764 0.340 14.45538 568 LYS A C 1
ATOM 1517 C C B LYS A 1 199 ? -2.11110 -10.65687 -18.83831 0.660 14.42010 568 LYS A C 1
ATOM 1518 O O A LYS A 1 199 ? -2.66433 -9.54697 -18.82465 0.340 14.85186 568 LYS A O 1
ATOM 1519 O O B LYS A 1 199 ? -2.64188 -9.53990 -18.82739 0.660 14.71079 568 LYS A O 1
ATOM 1524 N N . ARG A 1 200 ? -1.81547 -11.31186 -17.71523 1.000 14.30356 569 ARG A N 1
ATOM 1525 C CA . ARG A 1 200 ? -2.08198 -10.70429 -16.41659 1.000 14.13674 569 ARG A CA 1
ATOM 1526 C C . ARG A 1 200 ? -1.26842 -9.42798 -16.23563 1.000 12.93095 569 ARG A C 1
ATOM 1527 O O . ARG A 1 200 ? -1.77341 -8.43178 -15.70667 1.000 14.50635 569 ARG A O 1
ATOM 1535 N N . GLN A 1 201 ? -0.00153 -9.44091 -16.65933 1.000 12.18855 570 GLN A N 1
ATOM 1536 C CA . GLN A 1 201 ? 0.79715 -8.22354 -16.58208 1.000 11.03142 570 GLN A CA 1
ATOM 1537 C C . GLN A 1 201 ? 0.19168 -7.11604 -17.43487 1.000 12.05874 570 GLN A C 1
ATOM 1538 O O . GLN A 1 201 ? 0.12140 -5.95857 -17.00015 1.000 13.94157 570 GLN A O 1
ATOM 1544 N N . GLU A 1 202 ? -0.24620 -7.44866 -18.65517 1.000 12.96723 571 GLU A N 1
ATOM 1545 C CA . GLU A 1 202 ? -0.92493 -6.45314 -19.48216 1.000 14.70695 571 GLU A CA 1
ATOM 1546 C C . GLU A 1 202 ? -2.12039 -5.85543 -18.75314 1.000 15.74015 571 GLU A C 1
ATOM 1547 O O . GLU A 1 202 ? -2.34083 -4.64103 -18.80766 1.000 16.08358 571 GLU A O 1
ATOM 1553 N N . GLU A 1 203 ? -2.90702 -6.69300 -18.06773 1.000 16.97943 572 GLU A N 1
ATOM 1554 C CA . GLU A 1 203 ? -4.09072 -6.19553 -17.36847 1.000 18.87419 572 GLU A CA 1
ATOM 1555 C C . GLU A 1 203 ? -3.71537 -5.39503 -16.12466 1.000 16.57300 572 GLU A C 1
ATOM 1556 O O . GLU A 1 203 ? -4.34409 -4.36882 -15.82999 1.000 18.14358 572 GLU A O 1
ATOM 1562 N N . GLU A 1 204 ? -2.71889 -5.86197 -15.37007 1.000 15.36224 573 GLU A N 1
ATOM 1563 C CA . GLU A 1 204 ? -2.22728 -5.11370 -14.21429 1.000 15.86576 573 GLU A CA 1
ATOM 1564 C C . GLU A 1 204 ? -1.75086 -3.72852 -14.63619 1.000 18.91292 573 GLU A C 1
ATOM 1565 O O . GLU A 1 204 ? -2.00410 -2.73417 -13.94151 1.000 19.48965 573 GLU A O 1
ATOM 1571 N N . GLU A 1 205 ? -1.08645 -3.64281 -15.79545 1.000 17.35258 574 GLU A N 1
ATOM 1572 C CA . GLU A 1 205 ? -0.58673 -2.36788 -16.28883 1.000 16.81700 574 GLU A CA 1
ATOM 1573 C C . GLU A 1 205 ? -1.71925 -1.51301 -16.84112 1.000 19.85425 574 GLU A C 1
ATOM 1574 O O . GLU A 1 205 ? -1.74258 -0.29546 -16.62579 1.000 18.32258 574 GLU A O 1
ATOM 1580 N N . ALA A 1 206 ? -2.68261 -2.13714 -17.52312 1.000 16.98550 575 ALA A N 1
ATOM 1581 C CA . ALA A 1 206 ? -3.85722 -1.39541 -17.96843 1.000 19.69999 575 ALA A CA 1
ATOM 1582 C C . ALA A 1 206 ? -4.62068 -0.81148 -16.78453 1.000 16.51229 575 ALA A C 1
ATOM 1583 O O . ALA A 1 206 ? -5.11889 0.31961 -16.85478 1.000 21.66422 575 ALA A O 1
ATOM 1585 N N . MET A 1 207 ? -4.71004 -1.55954 -15.67938 1.000 19.10140 576 MET A N 1
ATOM 1586 C CA . MET A 1 207 ? -5.43556 -1.05371 -14.51864 1.000 19.27567 576 MET A CA 1
ATOM 1587 C C . MET A 1 207 ? -4.74851 0.17593 -13.94473 1.000 20.80245 576 MET A C 1
ATOM 1588 O O . MET A 1 207 ? -5.41271 1.13831 -13.53806 1.000 23.33892 576 MET A O 1
ATOM 1593 N N . ARG A 1 208 ? -3.41683 0.17252 -13.91683 1.000 23.67650 577 ARG A N 1
ATOM 1594 C CA . ARG A 1 208 ? -2.69314 1.33565 -13.42079 1.000 21.73641 577 ARG A CA 1
ATOM 1595 C C . ARG A 1 208 ? -2.88600 2.53754 -14.33926 1.000 27.56113 577 ARG A C 1
ATOM 1596 O O . ARG A 1 208 ? -3.01348 3.67271 -13.86669 1.000 22.88200 577 ARG A O 1
ATOM 1604 N N . ARG A 1 209 ? -2.93834 2.30775 -15.65334 1.000 23.45229 578 ARG A N 1
ATOM 1605 C CA . ARG A 1 209 ? -3.16843 3.40640 -16.58695 1.000 23.45946 578 ARG A CA 1
ATOM 1606 C C . ARG A 1 209 ? -4.56395 3.99824 -16.41809 1.000 27.77369 578 ARG A C 1
ATOM 1607 O O . ARG A 1 209 ? -4.73602 5.22144 -16.49224 1.000 32.25021 578 ARG A O 1
ATOM 1615 N N . GLU A 1 210 ? -5.57210 3.14921 -16.18983 1.000 21.86931 579 GLU A N 1
ATOM 1616 C CA . GLU A 1 210 ? -6.92646 3.64867 -15.97107 1.000 28.65273 579 GLU A CA 1
ATOM 1617 C C . GLU A 1 210 ? -7.01470 4.51409 -14.71842 1.000 36.27340 579 GLU A C 1
ATOM 1618 O O . GLU A 1 210 ? -7.78101 5.48406 -14.69072 1.000 33.16119 579 GLU A O 1
ATOM 1620 N N . ARG A 1 211 ? -6.24733 4.18387 -13.67422 1.000 26.00223 580 ARG A N 1
ATOM 1621 C CA . ARG A 1 211 ? -6.22422 5.03081 -12.48454 1.000 28.68947 580 ARG A CA 1
ATOM 1622 C C . ARG A 1 211 ? -5.70556 6.42537 -12.81052 1.000 38.37204 580 ARG A C 1
ATOM 1623 O O . ARG A 1 211 ? -6.26240 7.42698 -12.34593 1.000 41.52718 580 ARG A O 1
ATOM 1631 N N . ASN A 1 212 ? -4.64635 6.51094 -13.60902 1.000 35.78421 581 ASN A N 1
ATOM 1632 C CA . ASN A 1 212 ? -4.07623 7.79733 -13.99306 1.000 41.30665 581 ASN A CA 1
ATOM 1633 C C . ASN A 1 212 ? -4.87572 8.42751 -15.12915 1.000 44.21218 581 ASN A C 1
ATOM 1634 O O . ASN A 1 212 ? -5.37214 9.54781 -15.00658 1.000 51.09488 581 ASN A O 1
#

Sequence (191 aa):
VHPVLEKLKAINNNYNPKDFDWNNLKNNGGRVFIIKSYCEDDDIHRSIKYSIWCSTEHGNKRLDAAYRSSLLNGKGPLYLLFSVNGSGHFCGVAEMKSVVDYNAYAGVWCQDKWKGKKFEEVKWIFVKDVPNNQLLRHIRRLENNDNNKPVTNSRDTQEVPLEKAKQVLKIIATFKHTTTSIFDDFAHYEEKKRQEEEEAMRRERN

Organism: Homo sapiens (NCBI:txid9606)

Nearest PDB structures (foldseek):
  8bs6-assembly1_A  TM=1.005E+00  e=9.555E-42  Homo sapiens
  4rcj-assembly1_A  TM=9.835E-01  e=1.862E-35  Homo sapiens
  7yz8-assembly2_B  TM=9.685E-01  e=1.538E-35  Homo sapiens
  6zot-assembly1_B  TM=9.868E-01  e=9.177E-35  Homo sapiens
  4wqn-assembly2_B  TM=9.900E-01  e=3.405E-29  Homo sapiens

B-factor: mean 16.73, std 7.98, range [6.68, 52.96]

Solvent-accessible surface area: 9907 Å² total